Protein AF-0000000083566742 (afdb_homodimer)

Structure (mmCIF, N/CA/C/O backbone):
data_AF-0000000083566742-model_v1
#
loop_
_entity.id
_entity.type
_entity.pdbx_description
1 polymer 'DUF7344 domain-containing protein'
#
loop_
_atom_site.group_PDB
_atom_site.id
_atom_site.type_symbol
_atom_site.label_atom_id
_atom_site.label_alt_id
_atom_site.label_comp_id
_atom_site.label_asym_id
_atom_site.label_entity_id
_atom_site.label_seq_id
_atom_site.pdbx_PDB_ins_code
_atom_site.Cartn_x
_atom_site.Cartn_y
_atom_site.Cartn_z
_atom_site.occupancy
_atom_site.B_iso_or_equiv
_atom_site.auth_seq_id
_atom_site.auth_comp_id
_atom_site.auth_asym_id
_atom_site.auth_atom_id
_atom_site.pdbx_PDB_model_num
ATOM 1 N N . MET A 1 1 ? -51.844 -0.242 5.168 1 30.67 1 MET A N 1
ATOM 2 C CA . MET A 1 1 ? -50.656 -1.038 4.984 1 30.67 1 MET A CA 1
ATOM 3 C C . MET A 1 1 ? -49.406 -0.147 4.945 1 30.67 1 MET A C 1
ATOM 5 O O . MET A 1 1 ? -49.25 0.689 4.051 1 30.67 1 MET A O 1
ATOM 9 N N . LYS A 1 2 ? -48.938 0.302 6.109 1 37.88 2 LYS A N 1
ATOM 10 C CA . LYS A 1 2 ? -47.844 1.273 6.277 1 37.88 2 LYS A CA 1
ATOM 11 C C . LYS A 1 2 ? -46.594 0.828 5.543 1 37.88 2 LYS A C 1
ATOM 13 O O . LYS A 1 2 ? -46.188 -0.328 5.656 1 37.88 2 LYS A O 1
ATOM 18 N N . PRO A 1 3 ? -46.25 1.475 4.406 1 41.16 3 PRO A N 1
ATOM 19 C CA . PRO A 1 3 ? -45.062 1.066 3.678 1 41.16 3 PRO A CA 1
ATOM 20 C C . PRO A 1 3 ? -43.812 1.085 4.551 1 41.16 3 PRO A C 1
ATOM 22 O O . PRO A 1 3 ? -43.562 2.062 5.262 1 41.16 3 PRO A O 1
ATOM 25 N N . HIS A 1 4 ? -43.312 0.009 5.227 1 43.03 4 HIS A N 1
ATOM 26 C CA . HIS A 1 4 ? -42.094 -0.071 5.992 1 43.03 4 HIS A CA 1
ATOM 27 C C . HIS A 1 4 ? -40.875 0.221 5.117 1 43.03 4 HIS A C 1
ATOM 29 O O . HIS A 1 4 ? -40.562 -0.545 4.199 1 43.03 4 HIS A O 1
ATOM 35 N N . THR A 1 5 ? -40.688 1.461 4.684 1 39 5 THR A N 1
ATOM 36 C CA . THR A 1 5 ? -39.5 1.843 3.934 1 39 5 THR A CA 1
ATOM 37 C C . THR A 1 5 ? -38.25 1.37 4.645 1 39 5 THR A C 1
ATOM 39 O O . THR A 1 5 ? -38 1.718 5.805 1 39 5 THR A O 1
ATOM 42 N N . HIS A 1 6 ? -37.75 0.146 4.461 1 39.62 6 HIS A N 1
ATOM 43 C CA . HIS A 1 6 ? -36.469 -0.339 4.957 1 39.62 6 HIS A CA 1
ATOM 44 C C . HIS A 1 6 ? -35.344 0.604 4.566 1 39.62 6 HIS A C 1
ATOM 46 O O . HIS A 1 6 ? -35.094 0.833 3.381 1 39.62 6 HIS A O 1
ATOM 52 N N . VAL A 1 7 ? -35.094 1.694 5.266 1 37.12 7 VAL A N 1
ATOM 53 C CA . VAL A 1 7 ? -33.906 2.537 5.074 1 37.12 7 VAL A CA 1
ATOM 54 C C . VAL A 1 7 ? -32.656 1.669 4.992 1 37.12 7 VAL A C 1
ATOM 56 O O . VAL A 1 7 ? -32.438 0.793 5.836 1 37.12 7 VAL A O 1
ATOM 59 N N . PRO A 1 8 ? -32.219 1.371 3.795 1 36.81 8 PRO A N 1
ATOM 60 C CA . PRO A 1 8 ? -30.953 0.63 3.721 1 36.81 8 PRO A CA 1
ATOM 61 C C . PRO A 1 8 ? -29.922 1.125 4.727 1 36.81 8 PRO A C 1
ATOM 63 O O . PRO A 1 8 ? -29.844 2.326 4.996 1 36.81 8 PRO A O 1
ATOM 66 N N . HIS A 1 9 ? -29.719 0.473 5.855 1 36.56 9 HIS A N 1
ATOM 67 C CA . HIS A 1 9 ? -28.656 0.703 6.824 1 36.56 9 HIS A CA 1
ATOM 68 C C . HIS A 1 9 ? -27.359 1.115 6.133 1 36.56 9 HIS A C 1
ATOM 70 O O . HIS A 1 9 ? -26.781 0.335 5.371 1 36.56 9 HIS A O 1
ATOM 76 N N . ASP A 1 10 ? -27.281 2.322 5.668 1 37.62 10 ASP A N 1
ATOM 77 C CA . ASP A 1 10 ? -25.969 2.902 5.391 1 37.62 10 ASP A CA 1
ATOM 78 C C . ASP A 1 10 ? -24.906 2.312 6.312 1 37.62 10 ASP A C 1
ATOM 80 O O . ASP A 1 10 ? -24.906 2.572 7.52 1 37.62 10 ASP A O 1
ATOM 84 N N . GLU A 1 11 ? -24.641 1.062 6.363 1 37.69 11 GLU A N 1
ATOM 85 C CA . GLU A 1 11 ? -23.547 0.519 7.145 1 37.69 11 GLU A CA 1
ATOM 86 C C . GLU A 1 11 ? -22.359 1.484 7.172 1 37.69 11 GLU A C 1
ATOM 88 O O . GLU A 1 11 ? -21.656 1.65 6.172 1 37.69 11 GLU A O 1
ATOM 93 N N . ALA A 1 12 ? -22.438 2.652 7.633 1 40.69 12 ALA A N 1
ATOM 94 C CA . ALA A 1 12 ? -21.312 3.518 8.016 1 40.69 12 ALA A CA 1
ATOM 95 C C . ALA A 1 12 ? -20.094 2.697 8.422 1 40.69 12 ALA A C 1
ATOM 97 O O . ALA A 1 12 ? -20.172 1.86 9.328 1 40.69 12 ALA A O 1
ATOM 98 N N . ASN A 1 13 ? -19.234 2.25 7.52 1 44.19 13 ASN A N 1
ATOM 99 C CA . ASN A 1 13 ? -17.953 1.618 7.859 1 44.19 13 ASN A CA 1
ATOM 100 C C . ASN A 1 13 ? -17.375 2.191 9.148 1 44.19 13 ASN A C 1
ATOM 102 O O . ASN A 1 13 ? -17.078 3.383 9.219 1 44.19 13 ASN A O 1
ATOM 106 N N . ARG A 1 14 ? -17.609 1.835 10.219 1 47.22 14 ARG A N 1
ATOM 107 C CA . ARG A 1 14 ? -16.969 2.307 11.445 1 47.22 14 ARG A CA 1
ATOM 108 C C . ARG A 1 14 ? -15.492 2.598 11.219 1 47.22 14 ARG A C 1
ATOM 110 O O . ARG A 1 14 ? -14.82 1.887 10.469 1 47.22 14 ARG A O 1
ATOM 117 N N . PRO A 1 15 ? -15.016 3.969 11.406 1 48.12 15 PRO A N 1
ATOM 118 C CA . PRO A 1 15 ? -13.602 4.32 11.242 1 48.12 15 PRO A CA 1
ATOM 119 C C . PRO A 1 15 ? -12.664 3.164 11.57 1 48.12 15 PRO A C 1
ATOM 121 O O . PRO A 1 15 ? -11.578 3.057 10.984 1 48.12 15 PRO A O 1
ATOM 124 N N . SER A 1 16 ? -13.094 2.234 12.539 1 57.34 16 SER A N 1
ATOM 125 C CA . SER A 1 16 ? -12.242 1.133 12.977 1 57.34 16 SER A CA 1
ATOM 126 C C . SER A 1 16 ? -12.203 0.016 11.938 1 57.34 16 SER A C 1
ATOM 128 O O . SER A 1 16 ? -11.375 -0.892 12.023 1 57.34 16 SER A O 1
ATOM 130 N N . ASP A 1 17 ? -12.914 0.281 10.844 1 81.19 17 ASP A N 1
ATOM 131 C CA . ASP A 1 17 ? -12.969 -0.92 10.016 1 81.19 17 ASP A CA 1
ATOM 132 C C . ASP A 1 17 ? -12.43 -0.645 8.617 1 81.19 17 ASP A C 1
ATOM 134 O O . ASP A 1 17 ? -13.07 -1.005 7.621 1 81.19 17 ASP A O 1
ATOM 138 N N . ILE A 1 18 ? -11.297 0.079 8.539 1 95.19 18 ILE A N 1
ATOM 139 C CA . ILE A 1 18 ? -10.711 0.291 7.215 1 95.19 18 ILE A CA 1
ATOM 140 C C . ILE A 1 18 ? -10.055 -0.999 6.727 1 95.19 18 ILE A C 1
ATOM 142 O O . ILE A 1 18 ? -9.281 -1.622 7.457 1 95.19 18 ILE A O 1
ATOM 146 N N . GLN A 1 19 ? -10.445 -1.391 5.48 1 95.88 19 GLN A N 1
ATOM 147 C CA . GLN A 1 19 ? -9.852 -2.586 4.883 1 95.88 19 GLN A CA 1
ATOM 148 C C . GLN A 1 19 ? -8.344 -2.43 4.715 1 95.88 19 GLN A C 1
ATOM 150 O O . GLN A 1 19 ? -7.867 -1.354 4.348 1 95.88 19 GLN A O 1
ATOM 155 N N . PRO A 1 20 ? -7.648 -3.488 4.918 1 96.81 20 PRO A N 1
ATOM 156 C CA . PRO A 1 20 ? -6.195 -3.42 4.734 1 96.81 20 PRO A CA 1
ATOM 157 C C . PRO A 1 20 ? -5.801 -2.877 3.363 1 96.81 20 PRO A C 1
ATOM 159 O O . PRO A 1 20 ? -4.848 -2.102 3.254 1 96.81 20 PRO A O 1
ATOM 162 N N . THR A 1 21 ? -6.539 -3.297 2.359 1 97.19 21 THR A N 1
ATOM 163 C CA . THR A 1 21 ? -6.23 -2.844 1.007 1 97.19 21 THR A CA 1
ATOM 164 C C . THR A 1 21 ? -6.207 -1.319 0.939 1 97.19 21 THR A C 1
ATOM 166 O O . THR A 1 21 ? -5.297 -0.734 0.344 1 97.19 21 THR A O 1
ATOM 169 N N . ARG A 1 22 ? -7.109 -0.678 1.578 1 97.88 22 ARG A N 1
ATOM 170 C CA . ARG A 1 22 ? -7.188 0.779 1.573 1 97.88 22 ARG A CA 1
ATOM 171 C C . ARG A 1 22 ? -6.059 1.392 2.393 1 97.88 22 ARG A C 1
ATOM 173 O O . ARG A 1 22 ? -5.555 2.467 2.061 1 97.88 22 ARG A O 1
ATOM 180 N N . LEU A 1 23 ? -5.711 0.743 3.412 1 98.56 23 LEU A N 1
ATOM 181 C CA . LEU A 1 23 ? -4.574 1.21 4.199 1 98.56 23 LEU A CA 1
ATOM 182 C C . LEU A 1 23 ? -3.277 1.086 3.408 1 98.56 23 LEU A C 1
ATOM 184 O O . LEU A 1 23 ? -2.441 1.991 3.434 1 98.56 23 LEU A O 1
ATOM 188 N N . PHE A 1 24 ? -3.145 0.009 2.682 1 98.75 24 PHE A N 1
ATOM 189 C CA . PHE A 1 24 ? -1.984 -0.117 1.806 1 98.75 24 PHE A CA 1
ATOM 190 C C . PHE A 1 24 ? -1.957 1.007 0.778 1 98.75 24 PHE A C 1
ATOM 192 O O . PHE A 1 24 ? -0.898 1.57 0.495 1 98.75 24 PHE A O 1
ATOM 199 N N . GLU A 1 25 ? -3.061 1.313 0.257 1 98.44 25 GLU A N 1
ATOM 200 C CA . GLU A 1 25 ? -3.166 2.412 -0.697 1 98.44 25 GLU A CA 1
ATOM 201 C C . GLU A 1 25 ? -2.711 3.73 -0.075 1 98.44 25 GLU A C 1
ATOM 203 O O . GLU A 1 25 ? -1.948 4.48 -0.687 1 98.44 25 GLU A O 1
ATOM 208 N N . ALA A 1 26 ? -3.145 3.979 1.077 1 98.69 26 ALA A N 1
ATOM 209 C CA . ALA A 1 26 ? -2.812 5.215 1.776 1 98.69 26 ALA A CA 1
ATOM 210 C C . ALA A 1 26 ? -1.306 5.344 1.979 1 98.69 26 ALA A C 1
ATOM 212 O O . ALA A 1 26 ? -0.753 6.445 1.893 1 98.69 26 ALA A O 1
ATOM 213 N N . PHE A 1 27 ? -0.705 4.223 2.213 1 98.75 27 PHE A N 1
ATOM 214 C CA . PHE A 1 27 ? 0.7 4.246 2.602 1 98.75 27 PHE A CA 1
ATOM 215 C C . PHE A 1 27 ? 1.601 4.062 1.386 1 98.75 27 PHE A C 1
ATOM 217 O O . PHE A 1 27 ? 2.822 3.959 1.521 1 98.75 27 PHE A O 1
ATOM 224 N N . SER A 1 28 ? 1.025 4.031 0.192 1 98.12 28 SER A N 1
ATOM 225 C CA . SER A 1 28 ? 1.839 3.814 -1 1 98.12 28 SER A CA 1
ATOM 226 C C . SER A 1 28 ? 2.434 5.121 -1.51 1 98.12 28 SER A C 1
ATOM 228 O O . SER A 1 28 ? 2.998 5.168 -2.605 1 98.12 28 SER A O 1
ATOM 230 N N . ALA A 1 29 ? 2.346 6.184 -0.774 1 97.94 29 ALA A N 1
ATOM 231 C CA . ALA A 1 29 ? 2.986 7.473 -1.041 1 97.94 29 ALA A CA 1
ATOM 232 C C . ALA A 1 29 ? 3.754 7.965 0.181 1 97.94 29 ALA A C 1
ATOM 234 O O . ALA A 1 29 ? 3.209 8.016 1.286 1 97.94 29 ALA A O 1
ATOM 235 N N . GLU A 1 30 ? 4.961 8.422 -0.086 1 97.38 30 GLU A N 1
ATOM 236 C CA . GLU A 1 30 ? 5.828 8.828 1.018 1 97.38 30 GLU A CA 1
ATOM 237 C C . GLU A 1 30 ? 5.227 9.992 1.794 1 97.38 30 GLU A C 1
ATOM 239 O O . GLU A 1 30 ? 5.215 9.992 3.027 1 97.38 30 GLU A O 1
ATOM 244 N N . ARG A 1 31 ? 4.723 10.906 1.1 1 98.31 31 ARG A N 1
ATOM 245 C CA . ARG A 1 31 ? 4.164 12.094 1.742 1 98.31 31 ARG A CA 1
ATOM 246 C C . ARG A 1 31 ? 2.953 11.727 2.598 1 98.31 31 ARG A C 1
ATOM 248 O O . ARG A 1 31 ? 2.756 12.297 3.676 1 98.31 31 ARG A O 1
ATOM 255 N N . ARG A 1 32 ? 2.209 10.773 2.125 1 98.81 32 ARG A N 1
ATOM 256 C CA . ARG A 1 32 ? 1.096 10.312 2.949 1 98.81 32 ARG A CA 1
ATOM 257 C C . ARG A 1 32 ? 1.598 9.57 4.184 1 98.81 32 ARG A C 1
ATOM 259 O O . ARG A 1 32 ? 0.989 9.656 5.254 1 98.81 32 ARG A O 1
ATOM 266 N N . GLN A 1 33 ? 2.68 8.836 4.043 1 98.75 33 GLN A N 1
ATOM 267 C CA . GLN A 1 33 ? 3.287 8.195 5.203 1 98.75 33 GLN A CA 1
ATOM 268 C C . GLN A 1 33 ? 3.707 9.234 6.242 1 98.75 33 GLN A C 1
ATOM 270 O O . GLN A 1 33 ? 3.406 9.086 7.43 1 98.75 33 GLN A O 1
ATOM 275 N N . TYR A 1 34 ? 4.336 10.266 5.785 1 98.69 34 TYR A N 1
ATOM 276 C CA . TYR A 1 34 ? 4.75 11.336 6.688 1 98.69 34 TYR A CA 1
ATOM 277 C C . TYR A 1 34 ? 3.543 12.008 7.332 1 98.69 34 TYR A C 1
ATOM 279 O O . TYR A 1 34 ? 3.547 12.289 8.531 1 98.69 34 TYR A O 1
ATOM 287 N N . ALA A 1 35 ? 2.57 12.289 6.543 1 98.88 35 ALA A N 1
ATOM 288 C CA . ALA A 1 35 ? 1.371 12.945 7.051 1 98.88 35 ALA A CA 1
ATOM 289 C C . ALA A 1 35 ? 0.732 12.133 8.172 1 98.88 35 ALA A C 1
ATOM 291 O O . ALA A 1 35 ? 0.44 12.664 9.25 1 98.88 35 ALA A O 1
ATOM 292 N N . LEU A 1 36 ? 0.593 10.844 7.906 1 98.81 36 LEU A N 1
ATOM 293 C CA . LEU A 1 36 ? -0.067 9.984 8.883 1 98.81 36 LEU A CA 1
ATOM 294 C C . LEU A 1 36 ? 0.79 9.828 10.133 1 98.81 36 LEU A C 1
ATOM 296 O O . LEU A 1 36 ? 0.264 9.766 11.25 1 98.81 36 LEU A O 1
ATOM 300 N N . ALA A 1 37 ? 2.07 9.758 9.961 1 98.69 37 ALA A N 1
ATOM 301 C CA . ALA A 1 37 ? 2.977 9.695 11.102 1 98.69 37 ALA A CA 1
ATOM 302 C C . ALA A 1 37 ? 2.822 10.922 11.992 1 98.69 37 ALA A C 1
ATOM 304 O O . ALA A 1 37 ? 2.754 10.805 13.219 1 98.69 37 ALA A O 1
ATOM 305 N N . TYR A 1 38 ? 2.75 12.078 11.352 1 98.88 38 TYR A N 1
ATOM 306 C CA . TYR A 1 38 ? 2.615 13.336 12.078 1 98.88 38 TYR A CA 1
ATOM 307 C C . TYR A 1 38 ? 1.257 13.43 12.758 1 98.88 38 TYR A C 1
ATOM 309 O O . TYR A 1 38 ? 1.175 13.742 13.953 1 98.88 38 TYR A O 1
ATOM 317 N N . LEU A 1 39 ? 0.229 13.133 12.047 1 98.75 39 LEU A N 1
ATOM 318 C CA . LEU A 1 39 ? -1.132 13.258 12.562 1 98.75 39 LEU A CA 1
ATOM 319 C C . LEU A 1 39 ? -1.365 12.289 13.719 1 98.75 39 LEU A C 1
ATOM 321 O O . LEU A 1 39 ? -2.098 12.602 14.664 1 98.75 39 LEU A O 1
ATOM 325 N N . ALA A 1 40 ? -0.763 11.133 13.648 1 98.19 40 ALA A N 1
ATOM 326 C CA . ALA A 1 40 ? -0.936 10.125 14.688 1 98.19 40 ALA A CA 1
ATOM 327 C C . ALA A 1 40 ? -0.38 10.602 16.031 1 98.19 40 ALA A C 1
ATOM 329 O O . ALA A 1 40 ? -0.755 10.094 17.078 1 98.19 40 ALA A O 1
ATOM 330 N N . GLN A 1 41 ? 0.458 11.594 16 1 97.5 41 GLN A N 1
ATOM 331 C CA . GLN A 1 41 ? 1.095 12.102 17.219 1 97.5 41 GLN A CA 1
ATOM 332 C C . GLN A 1 41 ? 0.362 13.328 17.75 1 97.5 41 GLN A C 1
ATOM 334 O O . GLN A 1 41 ? 0.691 13.836 18.828 1 97.5 41 GLN A O 1
ATOM 339 N N . LYS A 1 42 ? -0.59 13.82 17.016 1 97.19 42 LYS A N 1
ATOM 340 C CA . LYS A 1 42 ? -1.302 15.039 17.391 1 97.19 42 LYS A CA 1
ATOM 341 C C . LYS A 1 42 ? -2.646 14.711 18.031 1 97.19 42 LYS A C 1
ATOM 343 O O . LYS A 1 42 ? -3.424 13.922 17.5 1 97.19 42 LYS A O 1
ATOM 348 N N . PRO A 1 43 ? -2.973 15.305 19.172 1 93.44 43 PRO A N 1
ATOM 349 C CA . PRO A 1 43 ? -4.227 15.023 19.875 1 93.44 43 PRO A CA 1
ATOM 350 C C . PRO A 1 43 ? -5.422 15.758 19.266 1 93.44 43 PRO A C 1
ATOM 352 O O . PRO A 1 43 ? -6.57 15.422 19.562 1 93.44 43 PRO A O 1
ATOM 355 N N . ALA A 1 44 ? -5.18 16.75 18.516 1 94.81 44 ALA A N 1
ATOM 356 C CA . ALA A 1 44 ? -6.242 17.562 17.938 1 94.81 44 ALA A CA 1
ATOM 357 C C . ALA A 1 44 ? -5.891 18 16.516 1 94.81 44 ALA A C 1
ATOM 359 O O . ALA A 1 44 ? -4.84 17.609 15.984 1 94.81 44 ALA A O 1
ATOM 360 N N . ALA A 1 45 ? -6.863 18.672 15.867 1 97.69 45 ALA A N 1
ATOM 361 C CA . ALA A 1 45 ? -6.672 19.141 14.5 1 97.69 45 ALA A CA 1
ATOM 362 C C . ALA A 1 45 ? -5.465 20.078 14.398 1 97.69 45 ALA A C 1
ATOM 364 O O . ALA A 1 45 ? -5.184 20.844 15.328 1 97.69 45 ALA A O 1
ATOM 365 N N . ILE A 1 46 ? -4.793 19.953 13.266 1 98.38 46 ILE A N 1
ATOM 366 C CA . ILE A 1 46 ? -3.686 20.859 12.984 1 98.38 46 ILE A CA 1
ATOM 367 C C . ILE A 1 46 ? -3.902 21.547 11.633 1 98.38 46 ILE A C 1
ATOM 369 O O . ILE A 1 46 ? -4.707 21.078 10.82 1 98.38 46 ILE A O 1
ATOM 373 N N . HIS A 1 47 ? -3.236 22.672 11.523 1 98.44 47 HIS A N 1
ATOM 374 C CA . HIS A 1 47 ? -3.268 23.344 10.227 1 98.44 47 HIS A CA 1
ATOM 375 C C . HIS A 1 47 ? -2.357 22.641 9.227 1 98.44 47 HIS A C 1
ATOM 377 O O . HIS A 1 47 ? -1.254 22.219 9.57 1 98.44 47 HIS A O 1
ATOM 383 N N . ILE A 1 48 ? -2.77 22.516 7.977 1 98.56 48 ILE A N 1
ATOM 384 C CA . ILE A 1 48 ? -2.006 21.812 6.957 1 98.56 48 ILE A CA 1
ATOM 385 C C . ILE A 1 48 ? -0.643 22.469 6.777 1 98.56 48 ILE A C 1
ATOM 387 O O . ILE A 1 48 ? 0.32 21.828 6.359 1 98.56 48 ILE A O 1
ATOM 391 N N . ASN A 1 49 ? -0.513 23.766 7.145 1 98.38 49 ASN A N 1
ATOM 392 C CA . ASN A 1 49 ? 0.78 24.438 7.086 1 98.38 49 ASN A CA 1
ATOM 393 C C . ASN A 1 49 ? 1.813 23.75 7.969 1 98.38 49 ASN A C 1
ATOM 395 O O . ASN A 1 49 ? 2.969 23.594 7.574 1 98.38 49 ASN A O 1
ATOM 399 N N . ASP A 1 50 ? 1.393 23.422 9.148 1 98.12 50 ASP A N 1
ATOM 400 C CA . ASP A 1 50 ? 2.277 22.703 10.055 1 98.12 50 ASP A CA 1
ATOM 401 C C . ASP A 1 50 ? 2.691 21.359 9.469 1 98.12 50 ASP A C 1
ATOM 403 O O . ASP A 1 50 ? 3.84 20.938 9.617 1 98.12 50 ASP A O 1
ATOM 407 N N . LEU A 1 51 ? 1.773 20.719 8.883 1 98.75 51 LEU A N 1
ATOM 408 C CA . LEU A 1 51 ? 2.02 19.422 8.266 1 98.75 51 LEU A CA 1
ATOM 409 C C . LEU A 1 51 ? 2.99 19.547 7.094 1 98.75 51 LEU A C 1
ATOM 411 O O . LEU A 1 51 ? 3.916 18.75 6.961 1 98.75 51 LEU A O 1
ATOM 415 N N . ALA A 1 52 ? 2.807 20.594 6.297 1 98.81 52 ALA A N 1
ATOM 416 C CA . ALA A 1 52 ? 3.691 20.828 5.16 1 98.81 52 ALA A CA 1
ATOM 417 C C . ALA A 1 52 ? 5.121 21.094 5.621 1 98.81 52 ALA A C 1
ATOM 419 O O . ALA A 1 52 ? 6.074 20.594 5.016 1 98.81 52 ALA A O 1
ATOM 420 N N . GLU A 1 53 ? 5.238 21.828 6.652 1 98.62 53 GLU A N 1
ATOM 421 C CA . GLU A 1 53 ? 6.559 22.109 7.207 1 98.62 53 GLU A CA 1
ATOM 422 C C . GLU A 1 53 ? 7.242 20.828 7.676 1 98.62 53 GLU A C 1
ATOM 424 O O . GLU A 1 53 ? 8.422 20.609 7.395 1 98.62 53 GLU A O 1
ATOM 429 N N . TYR A 1 54 ? 6.5 20.047 8.383 1 98.56 54 TYR A N 1
ATOM 430 C CA . TYR A 1 54 ? 7.023 18.781 8.875 1 98.56 54 TYR A CA 1
ATOM 431 C C . TYR A 1 54 ? 7.504 17.906 7.723 1 98.56 54 TYR A C 1
ATOM 433 O O . TYR A 1 54 ? 8.602 17.344 7.781 1 98.56 54 TYR A O 1
ATOM 441 N N . ILE A 1 55 ? 6.711 17.797 6.648 1 98.81 55 ILE A N 1
ATOM 442 C CA . ILE A 1 55 ? 7.027 16.953 5.512 1 98.81 55 ILE A CA 1
ATOM 443 C C . ILE A 1 55 ? 8.25 17.5 4.777 1 98.81 55 ILE A C 1
ATOM 445 O O . ILE A 1 55 ? 9.102 16.734 4.316 1 98.81 55 ILE A O 1
ATOM 449 N N . ALA A 1 56 ? 8.414 18.812 4.711 1 98.81 56 ALA A N 1
ATOM 450 C CA . ALA A 1 56 ? 9.586 19.422 4.07 1 98.81 56 ALA A CA 1
ATOM 451 C C . ALA A 1 56 ? 10.867 19.016 4.789 1 98.81 56 ALA A C 1
ATOM 453 O O . ALA A 1 56 ? 11.883 18.719 4.148 1 98.81 56 ALA A O 1
ATOM 454 N N . ILE A 1 57 ? 10.836 19 6.109 1 98.31 57 ILE A N 1
ATOM 455 C CA . ILE A 1 57 ? 11.977 18.594 6.918 1 98.31 57 ILE A CA 1
ATOM 456 C C . ILE A 1 57 ? 12.289 17.125 6.668 1 98.31 57 ILE A C 1
ATOM 458 O O . ILE A 1 57 ? 13.445 16.75 6.457 1 98.31 57 ILE A O 1
ATOM 462 N N . LYS A 1 58 ? 11.258 16.234 6.59 1 98.06 58 LYS A N 1
ATOM 463 C CA . LYS A 1 58 ? 11.422 14.805 6.371 1 98.06 58 LYS A CA 1
ATOM 464 C C . LYS A 1 58 ? 11.984 14.523 4.98 1 98.06 58 LYS A C 1
ATOM 466 O O . LYS A 1 58 ? 12.742 13.57 4.797 1 98.06 58 LYS A O 1
ATOM 471 N N . GLU A 1 59 ? 11.648 15.391 4.02 1 97.81 59 GLU A N 1
ATOM 472 C CA . GLU A 1 59 ? 12.141 15.234 2.652 1 97.81 59 GLU A CA 1
ATOM 473 C C . GLU A 1 59 ? 13.516 15.867 2.484 1 97.81 59 GLU A C 1
ATOM 475 O O . GLU A 1 59 ? 14.055 15.914 1.375 1 97.81 59 GLU A O 1
ATOM 480 N N . ASP A 1 60 ? 14.039 16.422 3.574 1 97.06 60 ASP A N 1
ATOM 481 C CA . ASP A 1 60 ? 15.359 17.031 3.625 1 97.06 60 ASP A CA 1
ATOM 482 C C . ASP A 1 60 ? 15.445 18.234 2.682 1 97.06 60 ASP A C 1
ATOM 484 O O . ASP A 1 60 ? 16.469 18.438 2.027 1 97.06 60 ASP A O 1
ATOM 488 N N . GLN A 1 61 ? 14.367 18.875 2.486 1 96.75 61 GLN A N 1
ATOM 489 C CA . GLN A 1 61 ? 14.258 20.078 1.667 1 96.75 61 GLN A CA 1
ATOM 490 C C . GLN A 1 61 ? 13.375 21.125 2.34 1 96.75 61 GLN A C 1
ATOM 492 O O . GLN A 1 61 ? 12.266 21.391 1.877 1 96.75 61 GLN A O 1
ATOM 497 N N . PRO A 1 62 ? 13.977 21.766 3.33 1 95.62 62 PRO A N 1
ATOM 498 C CA . PRO A 1 62 ? 13.148 22.688 4.113 1 95.62 62 PRO A CA 1
ATOM 499 C C . PRO A 1 62 ? 13.07 24.078 3.504 1 95.62 62 PRO A C 1
ATOM 501 O O . PRO A 1 62 ? 12.727 25.047 4.195 1 95.62 62 PRO A O 1
ATOM 504 N N . SER A 1 63 ? 13.266 24.219 2.195 1 97.31 63 SER A N 1
ATOM 505 C CA . SER A 1 63 ? 13.133 25.516 1.544 1 97.31 63 SER A CA 1
ATOM 506 C C . SER A 1 63 ? 11.664 25.938 1.436 1 97.31 63 SER A C 1
ATOM 508 O O . SER A 1 63 ? 10.773 25.078 1.436 1 97.31 63 SER A O 1
ATOM 510 N N . TYR A 1 64 ? 11.484 27.203 1.264 1 97.5 64 TYR A N 1
ATOM 511 C CA . TYR A 1 64 ? 10.133 27.734 1.136 1 97.5 64 TYR A CA 1
ATOM 512 C C . TYR A 1 64 ? 9.469 27.234 -0.143 1 97.5 64 TYR A C 1
ATOM 514 O O . TYR A 1 64 ? 8.281 26.922 -0.148 1 97.5 64 TYR A O 1
ATOM 522 N N . ASP A 1 65 ? 10.242 27.234 -1.19 1 98.19 65 ASP A N 1
ATOM 523 C CA . ASP A 1 65 ? 9.711 26.766 -2.465 1 98.19 65 ASP A CA 1
ATOM 524 C C . ASP A 1 65 ? 9.195 25.328 -2.344 1 98.19 65 ASP A C 1
ATOM 526 O O . ASP A 1 65 ? 8.117 25.016 -2.852 1 98.19 65 ASP A O 1
ATOM 530 N N . TRP A 1 66 ? 10.008 24.516 -1.697 1 98.19 66 TRP A N 1
ATOM 531 C CA . TRP A 1 66 ? 9.602 23.125 -1.536 1 98.19 66 TRP A CA 1
ATOM 532 C C . TRP A 1 66 ? 8.391 23.016 -0.618 1 98.19 66 TRP A C 1
ATOM 534 O O . TRP A 1 66 ? 7.461 22.25 -0.896 1 98.19 66 TRP A O 1
ATOM 544 N N . TYR A 1 67 ? 8.375 23.797 0.397 1 98.19 67 TYR A N 1
ATOM 545 C CA . TYR A 1 67 ? 7.242 23.891 1.31 1 98.19 67 TYR A CA 1
ATOM 546 C C . TYR A 1 67 ? 5.957 24.203 0.551 1 98.19 67 TYR A C 1
ATOM 548 O O . TYR A 1 67 ? 4.93 23.562 0.767 1 98.19 67 TYR A O 1
ATOM 556 N N . GLU A 1 68 ? 5.973 25.094 -0.293 1 98.44 68 GLU A N 1
ATOM 557 C CA . GLU A 1 68 ? 4.789 25.516 -1.037 1 98.44 68 GLU A CA 1
ATOM 558 C C . GLU A 1 68 ? 4.309 24.406 -1.975 1 98.44 68 GLU A C 1
ATOM 560 O O . GLU A 1 68 ? 3.104 24.188 -2.111 1 98.44 68 GLU A O 1
ATOM 565 N N . ARG A 1 69 ? 5.211 23.781 -2.627 1 98.56 69 ARG A N 1
ATOM 566 C CA . ARG A 1 69 ? 4.852 22.656 -3.494 1 98.56 69 ARG A CA 1
ATOM 567 C C . ARG A 1 69 ? 4.164 21.547 -2.703 1 98.56 69 ARG A C 1
ATOM 569 O O . ARG A 1 69 ? 3.172 20.984 -3.158 1 98.56 69 ARG A O 1
ATOM 576 N N . ILE A 1 70 ? 4.715 21.297 -1.521 1 98.81 70 ILE A N 1
ATOM 577 C CA . ILE A 1 70 ? 4.133 20.281 -0.654 1 98.81 70 ILE A CA 1
ATOM 578 C C . ILE A 1 70 ? 2.717 20.688 -0.251 1 98.81 70 ILE A C 1
ATOM 580 O O . ILE A 1 70 ? 1.797 19.875 -0.272 1 98.81 70 ILE A O 1
ATOM 584 N N . LEU A 1 71 ? 2.617 21.953 0.168 1 98.62 71 LEU A N 1
ATOM 585 C CA . LEU A 1 71 ? 1.323 22.469 0.593 1 98.62 71 LEU A CA 1
ATOM 586 C C . LEU A 1 71 ? 0.273 22.266 -0.495 1 98.62 71 LEU A C 1
ATOM 588 O O . LEU A 1 71 ? -0.843 21.828 -0.212 1 98.62 71 LEU A O 1
ATOM 592 N N . VAL A 1 72 ? 0.566 22.5 -1.716 1 98.44 72 VAL A N 1
ATOM 593 C CA . VAL A 1 72 ? -0.332 22.359 -2.857 1 98.44 72 VAL A CA 1
ATOM 594 C C . VAL A 1 72 ? -0.668 20.891 -3.074 1 98.44 72 VAL A C 1
ATOM 596 O O . VAL A 1 72 ? -1.838 20.516 -3.225 1 98.44 72 VAL A O 1
ATOM 599 N N . ASP A 1 73 ? 0.354 20.047 -3.076 1 98.44 73 ASP A N 1
ATOM 600 C CA . ASP A 1 73 ? 0.147 18.625 -3.281 1 98.44 73 ASP A CA 1
ATOM 601 C C . ASP A 1 73 ? -0.727 18.031 -2.18 1 98.44 73 ASP A C 1
ATOM 603 O O . ASP A 1 73 ? -1.594 17.188 -2.449 1 98.44 73 ASP A O 1
ATOM 607 N N . LEU A 1 74 ? -0.404 18.453 -0.943 1 98.69 74 LEU A N 1
ATOM 608 C CA . LEU A 1 74 ? -1.201 17.984 0.188 1 98.69 74 LEU A CA 1
ATOM 609 C C . LEU A 1 74 ? -2.678 18.297 -0.021 1 98.69 74 LEU A C 1
ATOM 611 O O . LEU A 1 74 ? -3.531 17.422 0.113 1 98.69 74 LEU A O 1
ATOM 615 N N . ASN A 1 75 ? -2.939 19.531 -0.376 1 98.12 75 ASN A N 1
ATOM 616 C CA . ASN A 1 75 ? -4.309 20.016 -0.51 1 98.12 75 ASN A CA 1
ATOM 617 C C . ASN A 1 75 ? -5.02 19.375 -1.697 1 98.12 75 ASN A C 1
ATOM 619 O O . ASN A 1 75 ? -6.195 19.016 -1.605 1 98.12 75 ASN A O 1
ATOM 623 N N . HIS A 1 76 ? -4.379 19.141 -2.746 1 97.31 76 HIS A N 1
ATOM 624 C CA . HIS A 1 76 ? -5.035 18.766 -3.99 1 97.31 76 HIS A CA 1
ATOM 625 C C . HIS A 1 76 ? -5.039 17.25 -4.16 1 97.31 76 HIS A C 1
ATOM 627 O O . HIS A 1 76 ? -5.926 16.688 -4.816 1 97.31 76 HIS A O 1
ATOM 633 N N . ARG A 1 77 ? -4.109 16.594 -3.512 1 98.25 77 ARG A N 1
ATOM 634 C CA . ARG A 1 77 ? -3.965 15.164 -3.811 1 98.25 77 ARG A CA 1
ATOM 635 C C . ARG A 1 77 ? -3.979 14.336 -2.533 1 98.25 77 ARG A C 1
ATOM 637 O O . ARG A 1 77 ? -4.832 13.461 -2.365 1 98.25 77 ARG A O 1
ATOM 644 N N . HIS A 1 78 ? -3.031 14.523 -1.653 1 98.69 78 HIS A N 1
ATOM 645 C CA . HIS A 1 78 ? -2.771 13.586 -0.562 1 98.69 78 HIS A CA 1
ATOM 646 C C . HIS A 1 78 ? -3.889 13.625 0.473 1 98.69 78 HIS A C 1
ATOM 648 O O . HIS A 1 78 ? -4.398 12.578 0.88 1 98.69 78 HIS A O 1
ATOM 654 N N . LEU A 1 79 ? -4.258 14.82 0.878 1 98.81 79 LEU A N 1
ATOM 655 C CA . LEU A 1 79 ? -5.211 14.891 1.979 1 98.81 79 LEU A CA 1
ATOM 656 C C . LEU A 1 79 ? -6.602 14.469 1.523 1 98.81 79 LEU A C 1
ATOM 658 O O . LEU A 1 79 ? -7.297 13.742 2.234 1 98.81 79 LEU A O 1
ATOM 662 N N . PRO A 1 80 ? -7.078 14.867 0.296 1 98.25 80 PRO A N 1
ATOM 663 C CA . PRO A 1 80 ? -8.359 14.344 -0.181 1 98.25 80 PRO A CA 1
ATOM 664 C C . PRO A 1 80 ? -8.383 12.82 -0.272 1 98.25 80 PRO A C 1
ATOM 666 O O . PRO A 1 80 ? -9.391 12.195 0.07 1 98.25 80 PRO A O 1
ATOM 669 N N . GLN A 1 81 ? -7.309 12.211 -0.685 1 98.31 81 GLN A N 1
ATOM 670 C CA . GLN A 1 81 ? -7.242 10.758 -0.782 1 98.31 81 GLN A CA 1
ATOM 671 C C . GLN A 1 81 ? -7.344 10.109 0.596 1 98.31 81 GLN A C 1
ATOM 673 O O . GLN A 1 81 ? -8.055 9.117 0.771 1 98.31 81 GLN A O 1
ATOM 678 N N . LEU A 1 82 ? -6.633 10.648 1.564 1 98.69 82 LEU A N 1
ATOM 679 C CA . LEU A 1 82 ? -6.676 10.125 2.926 1 98.69 82 LEU A CA 1
ATOM 680 C C . LEU A 1 82 ? -8.062 10.297 3.531 1 98.69 82 LEU A C 1
ATOM 682 O O . LEU A 1 82 ? -8.531 9.438 4.281 1 98.69 82 LEU A O 1
ATOM 686 N N . ALA A 1 83 ? -8.727 11.383 3.195 1 98.19 83 ALA A N 1
ATOM 687 C CA . ALA A 1 83 ? -10.094 11.625 3.652 1 98.19 83 ALA A CA 1
ATOM 688 C C . ALA A 1 83 ? -11.07 10.641 3.01 1 98.19 83 ALA A C 1
ATOM 690 O O . ALA A 1 83 ? -11.961 10.117 3.68 1 98.19 83 ALA A O 1
ATOM 691 N N . ASP A 1 84 ? -10.883 10.383 1.741 1 97.69 84 ASP A N 1
ATOM 692 C CA . ASP A 1 84 ? -11.734 9.453 1.015 1 97.69 84 ASP A CA 1
ATOM 693 C C . ASP A 1 84 ? -11.656 8.055 1.619 1 97.69 84 ASP A C 1
ATOM 695 O O . ASP A 1 84 ? -12.656 7.332 1.666 1 97.69 84 ASP A O 1
ATOM 699 N N . ILE A 1 85 ? -10.484 7.73 1.996 1 97.69 85 ILE A N 1
ATOM 700 C CA . ILE A 1 85 ? -10.258 6.426 2.609 1 97.69 85 ILE A CA 1
ATOM 701 C C . ILE A 1 85 ? -10.914 6.379 3.986 1 97.69 85 ILE A C 1
ATOM 703 O O . ILE A 1 85 ? -11.258 5.301 4.48 1 97.69 85 ILE A O 1
ATOM 707 N N . GLY A 1 86 ? -11.031 7.516 4.582 1 97.56 86 GLY A N 1
ATOM 708 C CA . GLY A 1 86 ? -11.688 7.59 5.875 1 97.56 86 GLY A CA 1
ATOM 709 C C . GLY A 1 86 ? -10.711 7.703 7.035 1 97.56 86 GLY A C 1
ATOM 710 O O . GLY A 1 86 ? -11.094 7.512 8.195 1 97.56 86 GLY A O 1
ATOM 711 N N . LEU A 1 87 ? -9.469 8.055 6.723 1 98.5 87 LEU A N 1
ATOM 712 C CA . LEU A 1 87 ? -8.438 8.102 7.754 1 98.5 87 LEU A CA 1
ATOM 713 C C . LEU A 1 87 ? -8.414 9.461 8.445 1 98.5 87 LEU A C 1
ATOM 715 O O . LEU A 1 87 ? -8.062 9.555 9.625 1 98.5 87 LEU A O 1
ATOM 719 N N . ILE A 1 88 ? -8.781 10.492 7.691 1 98.62 88 ILE A N 1
ATOM 720 C CA . ILE A 1 88 ? -8.68 11.844 8.227 1 98.62 88 ILE A CA 1
ATOM 721 C C . ILE A 1 88 ? -9.93 12.641 7.875 1 98.62 88 ILE A C 1
ATOM 723 O O . ILE A 1 88 ? -10.711 12.227 7.012 1 98.62 88 ILE A O 1
ATOM 727 N N . GLN A 1 89 ? -10.133 13.656 8.609 1 98.38 89 GLN A N 1
ATOM 728 C CA . GLN A 1 89 ? -10.992 14.758 8.195 1 98.38 89 GLN A CA 1
ATOM 729 C C . GLN A 1 89 ? -10.164 15.977 7.785 1 98.38 89 GLN A C 1
ATOM 731 O O . GLN A 1 89 ? -9.211 16.344 8.477 1 98.38 89 GLN A O 1
ATOM 736 N N . TYR A 1 90 ? -10.422 16.438 6.656 1 98.25 90 TYR A N 1
ATOM 737 C CA . TYR A 1 90 ? -9.734 17.609 6.129 1 98.25 90 TYR A CA 1
ATOM 738 C C . TYR A 1 90 ? -10.727 18.625 5.574 1 98.25 90 TYR A C 1
ATOM 740 O O . TYR A 1 90 ? -11.555 18.281 4.73 1 98.25 90 TYR A O 1
ATOM 748 N N . ASP A 1 91 ? -10.688 19.781 6.082 1 95.69 91 ASP A N 1
ATOM 749 C CA . ASP A 1 91 ? -11.477 20.906 5.605 1 95.69 91 ASP A CA 1
ATOM 750 C C . ASP A 1 91 ? -10.609 21.891 4.82 1 95.69 91 ASP A C 1
ATOM 752 O O . ASP A 1 91 ? -9.812 22.625 5.402 1 95.69 91 ASP A O 1
ATOM 756 N N . SER A 1 92 ? -10.883 21.953 3.584 1 93.38 92 SER A N 1
ATOM 757 C CA . SER A 1 92 ? -10.039 22.766 2.719 1 93.38 92 SER A CA 1
ATOM 758 C C . SER A 1 92 ? -10.273 24.25 2.969 1 93.38 92 SER A C 1
ATOM 760 O O . SER A 1 92 ? -9.438 25.094 2.615 1 93.38 92 SER A O 1
ATOM 762 N N . ASN A 1 93 ? -11.445 24.578 3.486 1 95.5 93 ASN A N 1
ATOM 763 C CA . ASN A 1 93 ? -11.719 25.984 3.803 1 95.5 93 ASN A CA 1
ATOM 764 C C . ASN A 1 93 ? -10.93 26.438 5.023 1 95.5 93 ASN A C 1
ATOM 766 O O . ASN A 1 93 ? -10.273 27.484 4.988 1 95.5 93 ASN A O 1
ATOM 770 N N . SER A 1 94 ? -11.039 25.656 6.039 1 95.62 94 SER A N 1
ATOM 771 C CA . SER A 1 94 ? -10.344 26.016 7.266 1 95.62 94 SER A CA 1
ATOM 772 C C . SER A 1 94 ? -8.898 25.547 7.254 1 95.62 94 SER A C 1
ATOM 774 O O . SER A 1 94 ? -8.086 25.969 8.078 1 95.62 94 SER A O 1
ATOM 776 N N . GLU A 1 95 ? -8.562 24.609 6.348 1 96.88 95 GLU A N 1
ATOM 777 C CA . GLU A 1 95 ? -7.23 24.031 6.191 1 96.88 95 GLU A CA 1
ATOM 778 C C . GLU A 1 95 ? -6.812 23.25 7.441 1 96.88 95 GLU A C 1
ATOM 780 O O . GLU A 1 95 ? -5.641 23.266 7.82 1 96.88 95 GLU A O 1
ATOM 785 N N . LEU A 1 96 ? -7.797 22.781 8.109 1 98.25 96 LEU A N 1
ATOM 786 C CA . LEU A 1 96 ? -7.551 21.953 9.281 1 98.25 96 LEU A CA 1
ATOM 787 C C . LEU A 1 96 ? -7.668 20.469 8.93 1 98.25 96 LEU A C 1
ATOM 789 O O . LEU A 1 96 ? -8.539 20.078 8.148 1 98.25 96 LEU A O 1
ATOM 793 N N . VAL A 1 97 ? -6.727 19.672 9.523 1 98.75 97 VAL A N 1
ATOM 794 C CA . VAL A 1 97 ? -6.695 18.234 9.258 1 98.75 97 VAL A CA 1
ATOM 795 C C . VAL A 1 97 ? -6.488 17.484 10.562 1 98.75 97 VAL A C 1
ATOM 797 O O . VAL A 1 97 ? -5.766 17.938 11.453 1 98.75 97 VAL A O 1
ATOM 800 N N . GLU A 1 98 ? -7.191 16.391 10.68 1 98.5 98 GLU A N 1
ATOM 801 C CA . GLU A 1 98 ? -7.109 15.57 11.883 1 98.5 98 GLU A CA 1
ATOM 802 C C . GLU A 1 98 ? -7.285 14.094 11.57 1 98.5 98 GLU A C 1
ATOM 804 O O . GLU A 1 98 ? -8.102 13.727 10.719 1 98.5 98 GLU A O 1
ATOM 809 N N . LEU A 1 99 ? -6.469 13.258 12.242 1 98.19 99 LEU A N 1
ATOM 810 C CA . LEU A 1 99 ? -6.707 11.82 12.172 1 98.19 99 LEU A CA 1
ATOM 811 C C . LEU A 1 99 ? -8.031 11.461 12.836 1 98.19 99 LEU A C 1
ATOM 813 O O . LEU A 1 99 ? -8.305 11.883 13.961 1 98.19 99 LEU A O 1
ATOM 817 N N . ILE A 1 100 ? -8.906 10.688 12.172 1 97.38 100 ILE A N 1
ATOM 818 C CA . ILE A 1 100 ? -10.234 10.461 12.727 1 97.38 100 ILE A CA 1
ATOM 819 C C . ILE A 1 100 ? -10.422 8.984 13.039 1 97.38 100 ILE A C 1
ATOM 821 O O . ILE A 1 100 ? -11.523 8.547 13.383 1 97.38 100 ILE A O 1
ATOM 825 N N . VAL A 1 101 ? -9.461 8.195 12.867 1 96.69 101 VAL A N 1
ATOM 826 C CA . VAL A 1 101 ? -9.461 6.789 13.273 1 96.69 101 VAL A CA 1
ATOM 827 C C . VAL A 1 101 ? -8.57 6.609 14.5 1 96.69 101 VAL A C 1
ATOM 829 O O . VAL A 1 101 ? -7.77 7.488 14.828 1 96.69 101 VAL A O 1
ATOM 832 N N . ASP A 1 102 ? -8.82 5.512 15.148 1 95.81 102 ASP A N 1
ATOM 833 C CA . ASP A 1 102 ? -7.914 5.164 16.234 1 95.81 102 ASP A CA 1
ATOM 834 C C . ASP A 1 102 ? -6.48 5.02 15.734 1 95.81 102 ASP A C 1
ATOM 836 O O . ASP A 1 102 ? -6.25 4.477 14.656 1 95.81 102 ASP A O 1
ATOM 840 N N . ARG A 1 103 ? -5.492 5.527 16.531 1 96.5 103 ARG A N 1
ATOM 841 C CA . ARG A 1 103 ? -4.078 5.453 16.172 1 96.5 103 ARG A CA 1
ATOM 842 C C . ARG A 1 103 ? -3.664 4.016 15.875 1 96.5 103 ARG A C 1
ATOM 844 O O . ARG A 1 103 ? -2.781 3.773 15.047 1 96.5 103 ARG A O 1
ATOM 851 N N . LYS A 1 104 ? -4.293 3.072 16.547 1 96.19 104 LYS A N 1
ATOM 852 C CA . LYS A 1 104 ? -3.941 1.662 16.391 1 96.19 104 LYS A CA 1
ATOM 853 C C . LYS A 1 104 ? -4.203 1.174 14.977 1 96.19 104 LYS A C 1
ATOM 855 O O . LYS A 1 104 ? -3.654 0.152 14.555 1 96.19 104 LYS A O 1
ATOM 860 N N . VAL A 1 105 ? -5.035 1.856 14.305 1 96.75 105 VAL A N 1
ATOM 861 C CA . VAL A 1 105 ? -5.379 1.477 12.938 1 96.75 105 VAL A CA 1
ATOM 862 C C . VAL A 1 105 ? -4.191 1.729 12.016 1 96.75 105 VAL A C 1
ATOM 864 O O . VAL A 1 105 ? -3.9 0.92 11.133 1 96.75 105 VAL A O 1
ATOM 867 N N . VAL A 1 106 ? -3.447 2.836 12.25 1 98.12 106 VAL A N 1
ATOM 868 C CA . VAL A 1 106 ? -2.385 3.191 11.312 1 98.12 106 VAL A CA 1
ATOM 869 C C . VAL A 1 106 ? -1.034 2.75 11.875 1 98.12 106 VAL A C 1
ATOM 871 O O . VAL A 1 106 ? -0.056 2.631 11.133 1 98.12 106 VAL A O 1
ATOM 874 N N . ALA A 1 107 ? -0.966 2.43 13.117 1 97.94 107 ALA A N 1
ATOM 875 C CA . ALA A 1 107 ? 0.287 2.176 13.828 1 97.94 107 ALA A CA 1
ATOM 876 C C . ALA A 1 107 ? 1.038 1.001 13.211 1 97.94 107 ALA A C 1
ATOM 878 O O . ALA A 1 107 ? 2.25 1.074 12.992 1 97.94 107 ALA A O 1
ATOM 879 N N . PRO A 1 108 ? 0.319 -0.106 12.875 1 98.12 108 PRO A N 1
ATOM 880 C CA . PRO A 1 108 ? 1.072 -1.227 12.305 1 98.12 108 PRO A CA 1
ATOM 881 C C . PRO A 1 108 ? 1.713 -0.885 10.961 1 98.12 108 PRO A C 1
ATOM 883 O O . PRO A 1 108 ? 2.789 -1.395 10.641 1 98.12 108 PRO A O 1
ATOM 886 N N . TYR A 1 109 ? 1.145 -0.094 10.188 1 98.56 109 TYR A N 1
ATOM 887 C CA . TYR A 1 109 ? 1.671 0.313 8.891 1 98.56 109 TYR A CA 1
ATOM 888 C C . TYR A 1 109 ? 2.83 1.287 9.055 1 98.56 109 TYR A C 1
ATOM 890 O O . TYR A 1 109 ? 3.826 1.203 8.328 1 98.56 109 TYR A O 1
ATOM 898 N N . LEU A 1 110 ? 2.68 2.178 10.016 1 98.56 110 LEU A N 1
ATOM 899 C CA . LEU A 1 110 ? 3.775 3.09 10.328 1 98.56 110 LEU A CA 1
ATOM 900 C C . LEU A 1 110 ? 5 2.32 10.812 1 98.56 110 LEU A C 1
ATOM 902 O O . LEU A 1 110 ? 6.133 2.697 10.508 1 98.56 110 LEU A O 1
ATOM 906 N N . GLN A 1 111 ? 4.715 1.275 11.492 1 98.19 111 GLN A N 1
ATOM 907 C CA . GLN A 1 111 ? 5.812 0.448 11.984 1 98.19 111 GLN A CA 1
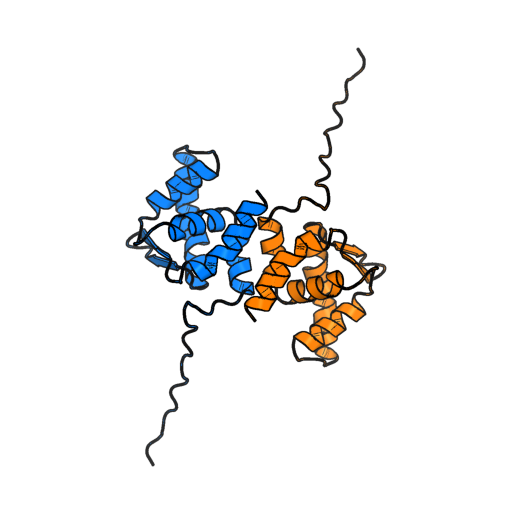ATOM 908 C C . GLN A 1 111 ? 6.582 -0.186 10.828 1 98.19 111 GLN A C 1
ATOM 910 O O . GLN A 1 111 ? 7.812 -0.251 10.852 1 98.19 111 GLN A O 1
ATOM 915 N N . LEU A 1 112 ? 5.883 -0.664 9.844 1 97.88 112 LEU A N 1
ATOM 916 C CA . LEU A 1 112 ? 6.535 -1.248 8.68 1 97.88 112 LEU A CA 1
ATOM 917 C C . LEU A 1 112 ? 7.406 -0.216 7.969 1 97.88 112 LEU A C 1
ATOM 919 O O . LEU A 1 112 ? 8.5 -0.536 7.508 1 97.88 112 LEU A O 1
ATOM 923 N N . VAL A 1 113 ? 6.91 0.979 7.887 1 97.75 113 VAL A N 1
ATOM 924 C CA . VAL A 1 113 ? 7.68 2.055 7.27 1 97.75 113 VAL A CA 1
ATOM 925 C C . VAL A 1 113 ? 8.961 2.293 8.055 1 97.75 113 VAL A C 1
ATOM 927 O O . VAL A 1 113 ? 10.047 2.375 7.477 1 97.75 113 VAL A O 1
ATOM 930 N N . ASP A 1 114 ? 8.836 2.35 9.336 1 96.56 114 ASP A N 1
ATOM 931 C CA . ASP A 1 114 ? 9.969 2.645 10.203 1 96.56 114 ASP A CA 1
ATOM 932 C C . ASP A 1 114 ? 11.016 1.532 10.133 1 96.56 114 ASP A C 1
ATOM 934 O O . ASP A 1 114 ? 12.219 1.803 10.125 1 96.56 114 ASP A O 1
ATOM 938 N N . GLU A 1 115 ? 10.531 0.31 10.102 1 94.19 115 GLU A N 1
ATOM 939 C CA . GLU A 1 115 ? 11.43 -0.84 10.094 1 94.19 115 GLU A CA 1
ATOM 940 C C . GLU A 1 115 ? 12.164 -0.959 8.766 1 94.19 115 GLU A C 1
ATOM 942 O O . GLU A 1 115 ? 13.281 -1.482 8.711 1 94.19 115 GLU A O 1
ATOM 947 N N . GLY A 1 116 ? 11.57 -0.516 7.773 1 90.88 116 GLY A N 1
ATOM 948 C CA . GLY A 1 116 ? 12.148 -0.643 6.445 1 90.88 116 GLY A CA 1
ATOM 949 C C . GLY A 1 116 ? 13.039 0.526 6.07 1 90.88 116 GLY A C 1
ATOM 950 O O . GLY A 1 116 ? 13.719 0.494 5.039 1 90.88 116 GLY A O 1
ATOM 951 N N . ASN A 1 117 ? 12.992 1.585 6.797 1 82 117 ASN A N 1
ATOM 952 C CA . ASN A 1 117 ? 13.836 2.744 6.547 1 82 117 ASN A CA 1
ATOM 953 C C . ASN A 1 117 ? 15.102 2.715 7.406 1 82 117 ASN A C 1
ATOM 955 O O . ASN A 1 117 ? 16.172 3.121 6.957 1 82 117 ASN A O 1
ATOM 959 N N . MET B 1 1 ? 47.438 7.5 -19.594 1 27.22 1 MET B N 1
ATOM 960 C CA . MET B 1 1 ? 46.375 7.918 -18.688 1 27.22 1 MET B CA 1
ATOM 961 C C . MET B 1 1 ? 45.156 7.004 -18.828 1 27.22 1 MET B C 1
ATOM 963 O O . MET B 1 1 ? 44.562 6.914 -19.891 1 27.22 1 MET B O 1
ATOM 967 N N . LYS B 1 2 ? 45.188 5.871 -18.125 1 40.12 2 LYS B N 1
ATOM 968 C CA . LYS B 1 2 ? 44.188 4.812 -18.234 1 40.12 2 LYS B CA 1
ATOM 969 C C . LYS B 1 2 ? 42.781 5.332 -17.891 1 40.12 2 LYS B C 1
ATOM 971 O O . LYS B 1 2 ? 42.625 6.066 -16.906 1 40.12 2 LYS B O 1
ATOM 976 N N . PRO B 1 3 ? 41.906 5.508 -18.906 1 40.72 3 PRO B N 1
ATOM 977 C CA . PRO B 1 3 ? 40.562 6.047 -18.609 1 40.72 3 PRO B CA 1
ATOM 978 C C . PRO B 1 3 ? 39.875 5.305 -17.469 1 40.72 3 PRO B C 1
ATOM 980 O O . PRO B 1 3 ? 39.875 4.07 -17.438 1 40.72 3 PRO B O 1
ATOM 983 N N . HIS B 1 4 ? 39.875 5.75 -16.203 1 42.03 4 HIS B N 1
ATOM 984 C CA . HIS B 1 4 ? 39.156 5.207 -15.062 1 42.03 4 HIS B CA 1
ATOM 985 C C . HIS B 1 4 ? 37.656 5.18 -15.32 1 42.03 4 HIS B C 1
ATOM 987 O O . HIS B 1 4 ? 37 6.23 -15.391 1 42.03 4 HIS B O 1
ATOM 993 N N . THR B 1 5 ? 37.188 4.441 -16.344 1 38.62 5 THR B N 1
ATOM 994 C CA . THR B 1 5 ? 35.75 4.344 -16.547 1 38.62 5 THR B CA 1
ATOM 995 C C . THR B 1 5 ? 35.031 3.988 -15.258 1 38.62 5 THR B C 1
ATOM 997 O O . THR B 1 5 ? 35.344 2.975 -14.625 1 38.62 5 THR B O 1
ATOM 1000 N N . HIS B 1 6 ? 34.688 4.949 -14.445 1 39 6 HIS B N 1
ATOM 1001 C CA . HIS B 1 6 ? 33.812 4.754 -13.273 1 39 6 HIS B CA 1
ATOM 1002 C C . HIS B 1 6 ? 32.594 3.939 -13.625 1 39 6 HIS B C 1
ATOM 1004 O O . HIS B 1 6 ? 31.781 4.355 -14.461 1 39 6 HIS B O 1
ATOM 1010 N N . VAL B 1 7 ? 32.625 2.625 -13.727 1 37.12 7 VAL B N 1
ATOM 1011 C CA . VAL B 1 7 ? 31.422 1.788 -13.883 1 37.12 7 VAL B CA 1
ATOM 1012 C C . VAL B 1 7 ? 30.359 2.209 -12.867 1 37.12 7 VAL B C 1
ATOM 1014 O O . VAL B 1 7 ? 30.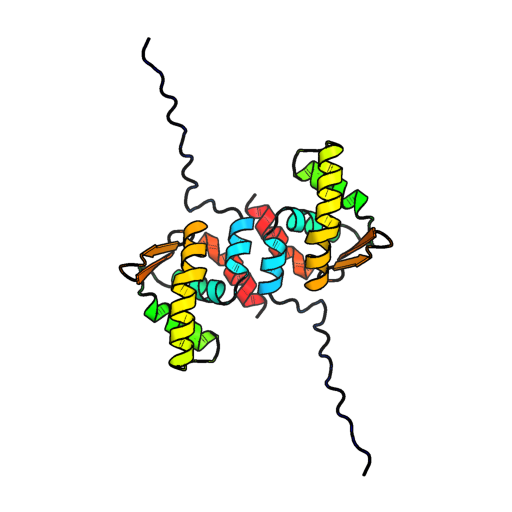656 2.344 -11.672 1 37.12 7 VAL B O 1
ATOM 1017 N N . PRO B 1 8 ? 29.453 3.076 -13.305 1 37.03 8 PRO B N 1
ATOM 1018 C CA . PRO B 1 8 ? 28.359 3.375 -12.367 1 37.03 8 PRO B CA 1
ATOM 1019 C C . PRO B 1 8 ? 27.906 2.146 -11.586 1 37.03 8 PRO B C 1
ATOM 1021 O O . PRO B 1 8 ? 27.875 1.041 -12.133 1 37.03 8 PRO B O 1
ATOM 1024 N N . HIS B 1 9 ? 28.344 1.951 -10.359 1 37.09 9 HIS B N 1
ATOM 1025 C CA . HIS B 1 9 ? 27.859 0.934 -9.438 1 37.09 9 HIS B CA 1
ATOM 1026 C C . HIS B 1 9 ? 26.359 0.71 -9.602 1 37.09 9 HIS B C 1
ATOM 1028 O O . HIS B 1 9 ? 25.562 1.604 -9.312 1 37.09 9 HIS B O 1
ATOM 1034 N N . ASP B 1 10 ? 25.984 0.112 -10.656 1 36.91 10 ASP B N 1
ATOM 1035 C CA . ASP B 1 10 ? 24.656 -0.498 -10.703 1 36.91 10 ASP B CA 1
ATOM 1036 C C . ASP B 1 10 ? 24.219 -0.978 -9.312 1 36.91 10 ASP B C 1
ATOM 1038 O O . ASP B 1 10 ? 24.75 -1.977 -8.812 1 36.91 10 ASP B O 1
ATOM 1042 N N . GLU B 1 11 ? 24.25 -0.138 -8.312 1 38.62 11 GLU B N 1
ATOM 1043 C CA . GLU B 1 11 ? 23.703 -0.573 -7.031 1 38.62 11 GLU B CA 1
ATOM 1044 C C . GLU B 1 11 ? 22.516 -1.517 -7.23 1 38.62 11 GLU B C 1
ATOM 1046 O O . GLU B 1 11 ? 21.438 -1.09 -7.652 1 38.62 11 GLU B O 1
ATOM 1051 N N . ALA B 1 12 ? 22.625 -2.568 -7.836 1 39.41 12 ALA B N 1
ATOM 1052 C CA . ALA B 1 12 ? 21.719 -3.709 -7.805 1 39.41 12 ALA B CA 1
ATOM 1053 C C . ALA B 1 12 ? 20.938 -3.762 -6.492 1 39.41 12 ALA B C 1
ATOM 1055 O O . ALA B 1 12 ? 21.531 -3.895 -5.418 1 39.41 12 ALA B O 1
ATOM 1056 N N . ASN B 1 13 ? 19.828 -2.984 -6.25 1 42.03 13 ASN B N 1
ATOM 1057 C CA . ASN B 1 13 ? 18.953 -3.18 -5.102 1 42.03 13 ASN B CA 1
ATOM 1058 C C . ASN B 1 13 ? 18.859 -4.652 -4.707 1 42.03 13 ASN B C 1
ATOM 1060 O O . ASN B 1 13 ? 18.359 -5.473 -5.48 1 42.03 13 ASN B O 1
ATOM 1064 N N . ARG B 1 14 ? 19.641 -5.266 -4.027 1 46.94 14 ARG B N 1
ATOM 1065 C CA . ARG B 1 14 ? 19.5 -6.629 -3.533 1 46.94 14 ARG B CA 1
ATOM 1066 C C . ARG B 1 14 ? 18.031 -6.941 -3.205 1 46.94 14 ARG B C 1
ATOM 1068 O O . ARG B 1 14 ? 17.297 -6.066 -2.752 1 46.94 14 ARG B O 1
ATOM 1075 N N . PRO B 1 15 ? 17.406 -7.961 -3.891 1 49.22 15 PRO B N 1
ATOM 1076 C CA . PRO B 1 15 ? 16.016 -8.359 -3.613 1 49.22 15 PRO B CA 1
ATOM 1077 C C . PRO B 1 15 ? 15.609 -8.086 -2.168 1 49.22 15 PRO B C 1
ATOM 1079 O O . PRO B 1 15 ? 14.43 -7.832 -1.897 1 49.22 15 PRO B O 1
ATOM 1082 N N . SER B 1 16 ? 16.641 -8.062 -1.21 1 58.19 16 SER B N 1
ATOM 1083 C CA . SER B 1 16 ? 16.328 -7.926 0.206 1 58.19 16 SER B CA 1
ATOM 1084 C C . SER B 1 16 ? 16 -6.48 0.559 1 58.19 16 SER B C 1
ATOM 1086 O O . SER B 1 16 ? 15.484 -6.199 1.643 1 58.19 16 SER B O 1
ATOM 1088 N N . ASP B 1 17 ? 16.094 -5.59 -0.447 1 80.94 17 ASP B N 1
ATOM 1089 C CA . ASP B 1 17 ? 15.953 -4.242 0.103 1 80.94 17 ASP B CA 1
ATOM 1090 C C . ASP B 1 17 ? 14.828 -3.475 -0.593 1 80.94 17 ASP B C 1
ATOM 1092 O O . ASP B 1 17 ? 15.039 -2.354 -1.062 1 80.94 17 ASP B O 1
ATOM 1096 N N . ILE B 1 18 ? 13.672 -4.098 -0.722 1 95.19 18 ILE B N 1
ATOM 1097 C CA . ILE B 1 18 ? 12.555 -3.354 -1.288 1 95.19 18 ILE B CA 1
ATOM 1098 C C . ILE B 1 18 ? 12.047 -2.334 -0.271 1 95.19 18 ILE B C 1
ATOM 1100 O O . ILE B 1 18 ? 11.812 -2.672 0.893 1 95.19 18 ILE B O 1
ATOM 1104 N N . GLN B 1 19 ? 11.945 -1.051 -0.758 1 95.88 19 GLN B N 1
ATOM 1105 C CA . GLN B 1 19 ? 11.43 0.008 0.106 1 95.88 19 GLN B CA 1
ATOM 1106 C C . GLN B 1 19 ? 10 -0.286 0.548 1 95.88 19 GLN B C 1
ATOM 1108 O O . GLN B 1 19 ? 9.188 -0.769 -0.243 1 95.88 19 GLN B O 1
ATOM 1113 N N . PRO B 1 20 ? 9.695 0.052 1.751 1 96.81 20 PRO B N 1
ATOM 1114 C CA . PRO B 1 20 ? 8.328 -0.165 2.227 1 96.81 20 PRO B CA 1
ATOM 1115 C C . PRO B 1 20 ? 7.277 0.458 1.309 1 96.81 20 PRO B C 1
ATOM 1117 O O . PRO B 1 20 ? 6.227 -0.142 1.071 1 96.81 20 PRO B O 1
ATOM 1120 N N . THR B 1 21 ? 7.582 1.645 0.812 1 97.19 21 THR B N 1
ATOM 1121 C CA . THR B 1 21 ? 6.637 2.324 -0.065 1 97.19 21 THR B CA 1
ATOM 1122 C C . THR B 1 21 ? 6.258 1.436 -1.245 1 97.19 21 THR B C 1
ATOM 1124 O O . THR B 1 21 ? 5.082 1.335 -1.6 1 97.19 21 THR B O 1
ATOM 1127 N N . ARG B 1 22 ? 7.195 0.746 -1.798 1 97.88 22 ARG B N 1
ATOM 1128 C CA . ARG B 1 22 ? 6.945 -0.128 -2.939 1 97.88 22 ARG B CA 1
ATOM 1129 C C . ARG B 1 22 ? 6.168 -1.37 -2.518 1 97.88 22 ARG B C 1
ATOM 1131 O O . ARG B 1 22 ? 5.348 -1.887 -3.283 1 97.88 22 ARG B O 1
ATOM 1138 N N . LEU B 1 23 ? 6.434 -1.827 -1.376 1 98.56 23 LEU B N 1
ATOM 1139 C CA . LEU B 1 23 ? 5.668 -2.957 -0.857 1 98.56 23 LEU B CA 1
ATOM 1140 C C . LEU B 1 23 ? 4.219 -2.559 -0.599 1 98.56 23 LEU B C 1
ATOM 1142 O O . LEU B 1 23 ? 3.299 -3.314 -0.916 1 98.56 23 LEU B O 1
ATOM 1146 N N . PHE B 1 24 ? 4.035 -1.375 -0.079 1 98.75 24 PHE B N 1
ATOM 1147 C CA . PHE B 1 24 ? 2.67 -0.886 0.082 1 98.75 24 PHE B CA 1
ATOM 1148 C C . PHE B 1 24 ? 1.961 -0.805 -1.266 1 98.75 24 PHE B C 1
ATOM 1150 O O . PHE B 1 24 ? 0.789 -1.167 -1.379 1 98.75 24 PHE B O 1
ATOM 1157 N N . GLU B 1 25 ? 2.631 -0.353 -2.229 1 98.44 25 GLU B N 1
ATOM 1158 C CA . GLU B 1 25 ? 2.074 -0.283 -3.576 1 98.44 25 GLU B CA 1
ATOM 1159 C C . GLU B 1 25 ? 1.659 -1.664 -4.074 1 98.44 25 GLU B C 1
ATOM 1161 O O . GLU B 1 25 ? 0.563 -1.833 -4.613 1 98.44 25 GLU B O 1
ATOM 1166 N N . ALA B 1 26 ? 2.477 -2.602 -3.879 1 98.69 26 ALA B N 1
ATOM 1167 C CA . ALA B 1 26 ? 2.217 -3.967 -4.332 1 98.69 26 ALA B CA 1
ATOM 1168 C C . ALA B 1 26 ? 0.957 -4.527 -3.682 1 98.69 26 ALA B C 1
ATOM 1170 O O . ALA B 1 26 ? 0.197 -5.262 -4.316 1 98.69 26 ALA B O 1
ATOM 1171 N N . PHE B 1 27 ? 0.776 -4.145 -2.459 1 98.75 27 PHE B N 1
ATOM 1172 C CA . PHE B 1 27 ? -0.293 -4.754 -1.679 1 98.75 27 PHE B CA 1
ATOM 1173 C C . PHE B 1 27 ? -1.562 -3.914 -1.749 1 98.75 27 PHE B C 1
ATOM 1175 O O . PHE B 1 27 ? -2.553 -4.219 -1.079 1 98.75 27 PHE B O 1
ATOM 1182 N N . SER B 1 28 ? -1.562 -2.869 -2.566 1 98.12 28 SER B N 1
ATOM 1183 C CA . SER B 1 28 ? -2.738 -2.01 -2.635 1 98.12 28 SER B CA 1
ATOM 1184 C C . SER B 1 28 ? -3.764 -2.553 -3.623 1 98.12 28 SER B C 1
ATOM 1186 O O . SER B 1 28 ? -4.746 -1.878 -3.943 1 98.12 28 SER B O 1
ATOM 1188 N N . ALA B 1 29 ? -3.592 -3.74 -4.117 1 97.94 29 ALA B N 1
ATOM 1189 C CA . ALA B 1 29 ? -4.547 -4.469 -4.949 1 97.94 29 ALA B CA 1
ATOM 1190 C C . ALA B 1 29 ? -4.809 -5.863 -4.391 1 97.94 29 ALA B C 1
ATOM 1192 O O . ALA B 1 29 ? -3.871 -6.613 -4.117 1 97.94 29 ALA B O 1
ATOM 1193 N N . GLU B 1 30 ? -6.094 -6.207 -4.352 1 97.31 30 GLU B N 1
ATOM 1194 C CA . GLU B 1 30 ? -6.473 -7.477 -3.74 1 97.31 30 GLU B CA 1
ATOM 1195 C C . GLU B 1 30 ? -5.871 -8.656 -4.5 1 97.31 30 GLU B C 1
ATOM 1197 O O . GLU B 1 30 ? -5.336 -9.586 -3.891 1 97.31 30 GLU B O 1
ATOM 1202 N N . ARG B 1 31 ? -5.922 -8.586 -5.742 1 98.19 31 ARG B N 1
ATOM 1203 C CA . ARG B 1 31 ? -5.414 -9.68 -6.562 1 98.19 31 ARG B CA 1
ATOM 1204 C C . ARG B 1 31 ? -3.908 -9.844 -6.383 1 98.19 31 ARG B C 1
ATOM 1206 O O . ARG B 1 31 ? -3.4 -10.969 -6.363 1 98.19 31 ARG B O 1
ATOM 1213 N N . ARG B 1 32 ? -3.242 -8.742 -6.211 1 98.81 32 ARG B N 1
ATOM 1214 C CA . ARG B 1 32 ? -1.812 -8.844 -5.938 1 98.81 32 ARG B CA 1
ATOM 1215 C C . ARG B 1 32 ? -1.563 -9.43 -4.551 1 98.81 32 ARG B C 1
ATOM 1217 O O . ARG B 1 32 ? -0.593 -10.164 -4.352 1 98.81 32 ARG B O 1
ATOM 1224 N N . GLN B 1 33 ? -2.416 -9.109 -3.604 1 98.69 33 GLN B N 1
ATOM 1225 C CA . GLN B 1 33 ? -2.311 -9.734 -2.287 1 98.69 33 GLN B CA 1
ATOM 1226 C C . GLN B 1 33 ? -2.461 -11.25 -2.381 1 98.69 33 GLN B C 1
ATOM 1228 O O . GLN B 1 33 ? -1.661 -11.992 -1.812 1 98.69 33 GLN B O 1
ATOM 1233 N N . TYR B 1 34 ? -3.432 -11.672 -3.119 1 98.69 34 TYR B N 1
ATOM 1234 C CA . TYR B 1 34 ? -3.645 -13.102 -3.305 1 98.69 34 TYR B CA 1
ATOM 1235 C C . TYR B 1 34 ? -2.455 -13.742 -4.012 1 98.69 34 TYR B C 1
ATOM 1237 O O . TYR B 1 34 ? -2.006 -14.828 -3.631 1 98.69 34 TYR B O 1
ATOM 1245 N N . ALA B 1 35 ? -2.002 -13.109 -5.027 1 98.81 35 ALA B N 1
ATOM 1246 C CA . ALA B 1 35 ? -0.875 -13.641 -5.789 1 98.81 35 ALA B CA 1
ATOM 1247 C C . ALA B 1 35 ? 0.344 -13.852 -4.895 1 98.81 35 ALA B C 1
ATOM 1249 O O . ALA B 1 35 ? 0.944 -14.922 -4.895 1 98.81 35 ALA 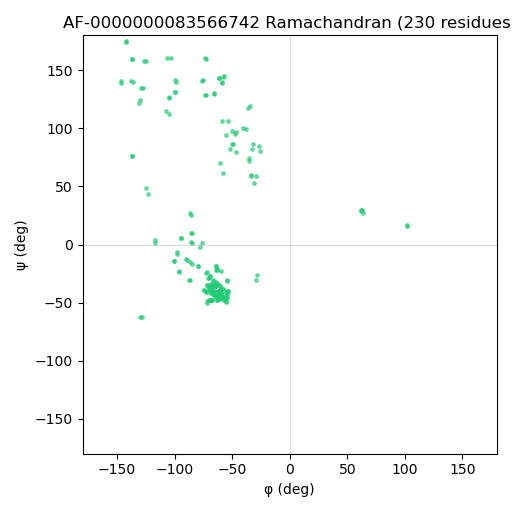B O 1
ATOM 1250 N N . LEU B 1 36 ? 0.625 -12.812 -4.113 1 98.81 36 LEU B N 1
ATOM 1251 C CA . LEU B 1 36 ? 1.809 -12.883 -3.266 1 98.81 36 LEU B CA 1
ATOM 1252 C C . LEU B 1 36 ? 1.628 -13.922 -2.164 1 98.81 36 LEU B C 1
ATOM 1254 O O . LEU B 1 36 ? 2.58 -14.609 -1.792 1 98.81 36 LEU B O 1
ATOM 1258 N N . ALA B 1 37 ? 0.446 -14.016 -1.651 1 98.69 37 ALA B N 1
ATOM 1259 C CA . ALA B 1 37 ? 0.157 -15.039 -0.648 1 98.69 37 ALA B CA 1
ATOM 1260 C C . ALA B 1 37 ? 0.403 -16.438 -1.205 1 98.69 37 ALA B C 1
ATOM 1262 O O . ALA B 1 37 ? 1.01 -17.281 -0.539 1 98.69 37 ALA B O 1
ATOM 1263 N N . TYR B 1 38 ? -0.052 -16.656 -2.42 1 98.81 38 TYR B N 1
ATOM 1264 C CA . TYR B 1 38 ? 0.101 -17.953 -3.07 1 98.81 38 TYR B CA 1
ATOM 1265 C C . TYR B 1 38 ? 1.565 -18.234 -3.383 1 98.81 38 TYR B C 1
ATOM 1267 O O . TYR B 1 38 ? 2.076 -19.312 -3.07 1 98.81 38 TYR B O 1
ATOM 1275 N N . LEU B 1 39 ? 2.232 -17.297 -3.955 1 98.69 39 LEU B N 1
ATOM 1276 C CA . LEU B 1 39 ? 3.619 -17.469 -4.375 1 98.69 39 LEU B CA 1
ATOM 1277 C C . LEU B 1 39 ? 4.527 -17.688 -3.172 1 98.69 39 LEU B C 1
ATOM 1279 O O . LEU B 1 39 ? 5.504 -18.438 -3.26 1 98.69 39 LEU B O 1
ATOM 1283 N N . ALA B 1 40 ? 4.207 -17.047 -2.076 1 98.12 40 ALA B N 1
ATOM 1284 C CA . ALA B 1 40 ? 5.02 -17.172 -0.87 1 98.12 40 ALA B CA 1
ATOM 1285 C C . ALA B 1 40 ? 4.996 -18.609 -0.339 1 98.12 40 ALA B C 1
ATOM 1287 O O . ALA B 1 40 ? 5.891 -19.016 0.411 1 98.12 40 ALA B O 1
ATOM 1288 N N . GLN B 1 41 ? 4.051 -19.391 -0.74 1 97.44 41 GLN B N 1
ATOM 1289 C CA . GLN B 1 41 ? 3.9 -20.766 -0.256 1 97.44 41 GLN B CA 1
ATOM 1290 C C . GLN B 1 41 ? 4.508 -21.766 -1.235 1 97.44 41 GLN B C 1
ATOM 1292 O O . GLN B 1 41 ? 4.562 -22.953 -0.9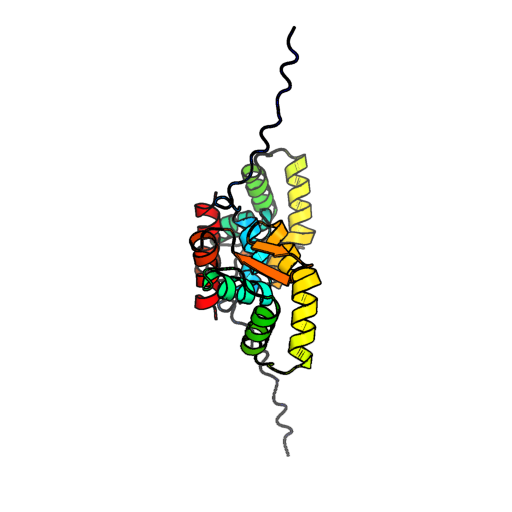54 1 97.44 41 GLN B O 1
ATOM 1297 N N . LYS B 1 42 ? 4.914 -21.312 -2.385 1 97.06 42 LYS B N 1
ATOM 1298 C CA . LYS B 1 42 ? 5.438 -22.188 -3.426 1 97.06 42 LYS B CA 1
ATOM 1299 C C . LYS B 1 42 ? 6.961 -22.172 -3.438 1 97.06 42 LYS B C 1
ATOM 1301 O O . LYS B 1 42 ? 7.582 -21.109 -3.441 1 97.06 42 LYS B O 1
ATOM 1306 N N . PRO B 1 43 ? 7.605 -23.312 -3.465 1 93.38 43 PRO B N 1
ATOM 1307 C CA . PRO B 1 43 ? 9.07 -23.391 -3.441 1 93.38 43 PRO B CA 1
ATOM 1308 C C . PRO B 1 43 ? 9.695 -23.125 -4.809 1 93.38 43 PRO B C 1
ATOM 1310 O O . PRO B 1 43 ? 10.906 -22.891 -4.906 1 93.38 43 PRO B O 1
ATOM 1313 N N . ALA B 1 44 ? 8.93 -23.234 -5.824 1 94.62 44 ALA B N 1
ATOM 1314 C CA . ALA B 1 44 ? 9.438 -23.078 -7.184 1 94.62 44 ALA B CA 1
ATOM 1315 C C . ALA B 1 44 ? 8.43 -22.344 -8.062 1 94.62 44 ALA B C 1
ATOM 1317 O O . ALA B 1 44 ? 7.363 -21.938 -7.586 1 94.62 44 ALA B O 1
ATOM 1318 N N . ALA B 1 45 ? 8.867 -22.047 -9.312 1 97.56 45 ALA B N 1
ATOM 1319 C CA . ALA B 1 45 ? 8.016 -21.344 -10.266 1 97.56 45 ALA B CA 1
ATOM 1320 C C . ALA B 1 45 ? 6.711 -22.109 -10.5 1 97.56 45 ALA B C 1
ATOM 1322 O O . ALA B 1 45 ? 6.699 -23.344 -10.5 1 97.56 45 ALA B O 1
ATOM 1323 N N . ILE B 1 46 ? 5.66 -21.312 -10.688 1 98.25 46 ILE B N 1
ATOM 1324 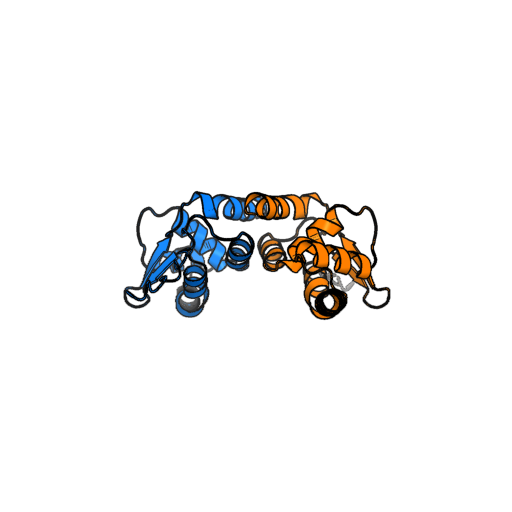C CA . ILE B 1 46 ? 4.379 -21.906 -11.039 1 98.25 46 ILE B CA 1
ATOM 1325 C C . ILE B 1 46 ? 3.832 -21.25 -12.305 1 98.25 46 ILE B C 1
ATOM 1327 O O . ILE B 1 46 ? 4.281 -20.172 -12.695 1 98.25 46 ILE B O 1
ATOM 1331 N N . HIS B 1 47 ? 2.951 -22.031 -12.938 1 98.31 47 HIS B N 1
ATOM 1332 C CA . HIS B 1 47 ? 2.264 -21.438 -14.086 1 98.31 47 HIS B CA 1
ATOM 1333 C C . HIS B 1 47 ? 1.187 -20.453 -13.641 1 98.31 47 HIS B C 1
ATOM 1335 O O . HIS B 1 47 ? 0.473 -20.719 -12.664 1 98.31 47 HIS B O 1
ATOM 1341 N N . ILE B 1 48 ? 1.011 -19.344 -14.344 1 98.5 48 ILE B N 1
ATOM 1342 C CA . ILE B 1 48 ? 0.065 -18.312 -13.945 1 98.5 48 ILE B CA 1
ATOM 1343 C C . ILE B 1 48 ? -1.356 -18.875 -13.977 1 98.5 48 ILE B C 1
ATOM 1345 O O . ILE B 1 48 ? -2.252 -18.344 -13.312 1 98.5 48 ILE B O 1
ATOM 1349 N N . ASN B 1 49 ? -1.578 -19.969 -14.734 1 98.25 49 ASN B N 1
ATOM 1350 C CA . ASN B 1 49 ? -2.883 -20.625 -14.719 1 98.25 49 ASN B CA 1
ATOM 1351 C C . ASN B 1 49 ? -3.26 -21.078 -13.312 1 98.25 49 ASN B C 1
ATOM 1353 O O . ASN B 1 49 ? -4.406 -20.938 -12.891 1 98.25 49 ASN B O 1
ATOM 1357 N N . ASP B 1 50 ? -2.309 -21.688 -12.68 1 98 50 ASP B N 1
ATOM 1358 C CA . ASP B 1 50 ? -2.539 -22.125 -11.305 1 98 50 ASP B CA 1
ATOM 1359 C C . ASP B 1 50 ? -2.855 -20.938 -10.398 1 98 50 ASP B C 1
ATOM 1361 O O . ASP B 1 50 ? -3.713 -21.031 -9.516 1 98 50 ASP B O 1
ATOM 1365 N N . LEU B 1 51 ? -2.172 -19.906 -10.594 1 98.69 51 LEU B N 1
ATOM 1366 C CA . LEU B 1 51 ? -2.363 -18.688 -9.812 1 98.69 51 LEU B CA 1
ATOM 1367 C C . LEU B 1 51 ? -3.742 -18.094 -10.07 1 98.69 51 LEU B C 1
ATOM 1369 O O . LEU B 1 51 ? -4.434 -17.688 -9.125 1 98.69 51 LEU B O 1
ATOM 1373 N N . ALA B 1 52 ? -4.141 -18.094 -11.328 1 98.81 52 ALA B N 1
ATOM 1374 C CA . ALA B 1 52 ? -5.453 -17.562 -11.688 1 98.81 52 ALA B CA 1
ATOM 1375 C C . ALA B 1 52 ? -6.57 -18.391 -11.047 1 98.81 52 ALA B C 1
ATOM 1377 O O . ALA B 1 52 ? -7.559 -17.828 -10.562 1 98.81 52 ALA B O 1
ATOM 1378 N N . GLU B 1 53 ? -6.402 -19.641 -11.047 1 98.56 53 GLU B N 1
ATOM 1379 C CA . GLU B 1 53 ? -7.387 -20.516 -10.414 1 98.56 53 GLU B CA 1
ATOM 1380 C C . GLU B 1 53 ? -7.5 -20.234 -8.922 1 98.56 53 GLU B C 1
ATOM 1382 O O . GLU B 1 53 ? -8.609 -20.141 -8.383 1 98.56 53 GLU B O 1
ATOM 1387 N N . TYR B 1 54 ? -6.379 -20.125 -8.312 1 98.56 54 TYR B N 1
ATOM 1388 C CA . TYR B 1 54 ? -6.348 -19.828 -6.883 1 98.56 54 TYR B CA 1
ATOM 1389 C C . TYR B 1 54 ? -7.066 -18.516 -6.586 1 98.56 54 TYR B C 1
ATOM 1391 O O . TYR B 1 54 ? -7.887 -18.438 -5.664 1 98.56 54 TYR B O 1
ATOM 1399 N N . ILE B 1 55 ? -6.816 -17.469 -7.379 1 98.81 55 ILE B N 1
ATOM 1400 C CA . ILE B 1 55 ? -7.391 -16.141 -7.156 1 98.81 55 ILE B CA 1
ATOM 1401 C C . ILE B 1 55 ? -8.898 -16.188 -7.406 1 98.81 55 ILE B C 1
ATOM 1403 O O . ILE B 1 55 ? -9.672 -15.547 -6.688 1 98.81 55 ILE B O 1
ATOM 1407 N N . ALA B 1 56 ? -9.359 -17 -8.352 1 98.81 56 ALA B N 1
ATOM 1408 C CA . ALA B 1 56 ? -10.789 -17.125 -8.617 1 98.81 56 ALA B CA 1
ATOM 1409 C C . ALA B 1 56 ? -11.523 -17.703 -7.406 1 98.81 56 ALA B C 1
ATOM 1411 O O . ALA B 1 56 ? -12.617 -17.25 -7.07 1 98.81 56 ALA B O 1
ATOM 1412 N N . ILE B 1 57 ? -10.922 -18.672 -6.77 1 98.38 57 ILE B N 1
ATOM 1413 C CA . ILE B 1 57 ? -11.492 -19.281 -5.57 1 98.38 57 ILE B CA 1
ATOM 1414 C C . ILE B 1 57 ? -11.547 -18.25 -4.445 1 98.38 57 ILE B C 1
ATOM 1416 O O . ILE B 1 57 ? -12.57 -18.109 -3.773 1 98.38 57 ILE B O 1
ATOM 1420 N N . LYS B 1 58 ? -10.484 -17.438 -4.273 1 98.06 58 LYS B N 1
ATOM 1421 C CA . LYS B 1 58 ? -10.406 -16.422 -3.225 1 98.06 58 LYS B CA 1
ATOM 1422 C C . LYS B 1 58 ? -11.422 -15.312 -3.455 1 98.06 58 LYS B C 1
ATOM 1424 O O . LYS B 1 58 ? -11.953 -14.742 -2.5 1 98.06 58 LYS B O 1
ATOM 1429 N N . GLU B 1 59 ? -11.734 -15.039 -4.727 1 97.81 59 GLU B N 1
ATOM 1430 C CA . GLU B 1 59 ? -12.711 -14.008 -5.07 1 97.81 59 GLU B CA 1
ATOM 1431 C C . GLU B 1 59 ? -14.133 -14.562 -5.043 1 97.81 59 GLU B C 1
ATOM 1433 O O . GLU B 1 59 ? -15.086 -13.859 -5.391 1 97.81 59 GLU B O 1
ATOM 1438 N N . ASP B 1 60 ? -14.25 -15.836 -4.684 1 97 60 ASP B N 1
ATOM 1439 C CA . ASP B 1 60 ? -15.523 -16.531 -4.559 1 97 60 ASP B CA 1
ATOM 1440 C C . ASP B 1 60 ? -16.266 -16.578 -5.898 1 97 60 ASP B C 1
ATOM 1442 O O . ASP B 1 60 ? -17.484 -16.422 -5.945 1 97 60 ASP B O 1
ATOM 1446 N N . GLN B 1 61 ? -15.531 -16.594 -6.949 1 96.88 61 GLN B N 1
ATOM 1447 C CA . GLN B 1 61 ? -16.047 -16.688 -8.312 1 96.88 61 GLN B CA 1
ATOM 1448 C C . GLN B 1 61 ? -15.219 -17.656 -9.148 1 96.88 61 GLN B C 1
ATOM 1450 O O . GLN B 1 61 ? -14.5 -17.25 -10.062 1 96.88 61 GLN B O 1
ATOM 1455 N N . PRO B 1 62 ? -15.469 -18.953 -8.875 1 95.75 62 PRO B N 1
ATOM 1456 C CA . PRO B 1 62 ? -14.602 -19.922 -9.539 1 95.75 62 PRO B CA 1
ATOM 1457 C C . PRO B 1 62 ? -15.109 -20.312 -10.93 1 95.75 62 PRO B C 1
ATOM 1459 O O . PRO B 1 62 ? -14.734 -21.375 -11.453 1 95.75 62 PRO B O 1
ATOM 1462 N N . SER B 1 63 ? -15.859 -19.438 -11.602 1 97.38 63 SER B N 1
ATOM 1463 C CA . SER B 1 63 ? -16.297 -19.719 -12.961 1 97.38 63 SER B CA 1
ATOM 1464 C C . SER B 1 63 ? -15.156 -19.578 -13.961 1 97.38 63 SER B C 1
ATOM 1466 O O . SER B 1 63 ? -14.188 -18.875 -13.703 1 97.38 63 SER B O 1
ATOM 1468 N N . TYR B 1 64 ? -15.367 -20.188 -15.078 1 97.44 64 TYR B N 1
ATOM 1469 C CA . TYR B 1 64 ? -14.359 -20.125 -16.125 1 97.44 64 TYR B CA 1
ATOM 1470 C C . TYR B 1 64 ? -14.203 -18.719 -16.672 1 97.44 64 TYR B C 1
ATOM 1472 O O . TYR B 1 64 ? -13.094 -18.266 -16.938 1 97.44 64 TYR B O 1
ATOM 1480 N N . ASP B 1 65 ? -15.328 -18.094 -16.859 1 98.19 65 ASP B N 1
ATOM 1481 C CA . ASP B 1 65 ? -15.297 -16.719 -17.359 1 98.19 65 ASP B CA 1
ATOM 1482 C C . ASP B 1 65 ? -14.477 -15.828 -16.438 1 98.19 65 ASP B C 1
ATOM 1484 O O . ASP B 1 65 ? -13.68 -15.008 -16.906 1 98.19 65 ASP B O 1
ATOM 1488 N N . TRP B 1 66 ? -14.727 -15.984 -15.148 1 98.25 66 TRP B N 1
ATOM 1489 C CA . TRP B 1 66 ? -13.992 -15.172 -14.188 1 98.25 66 TRP B CA 1
ATOM 1490 C C . TRP B 1 66 ? -12.516 -15.539 -14.172 1 98.25 66 TRP B C 1
ATOM 1492 O O . TRP B 1 66 ? -11.648 -14.656 -14.133 1 98.25 66 TRP B O 1
ATOM 1502 N N . TYR B 1 67 ? -12.227 -16.797 -14.273 1 98.19 67 TYR B N 1
ATOM 1503 C CA . TYR B 1 67 ? -10.859 -17.297 -14.383 1 98.19 67 TYR B CA 1
ATOM 1504 C C . TYR B 1 67 ? -10.125 -16.641 -15.547 1 98.19 67 TYR B C 1
ATOM 1506 O O . TYR B 1 67 ? -8.992 -16.188 -15.391 1 98.19 67 TYR B O 1
ATOM 1514 N N . GLU B 1 68 ? -10.711 -16.547 -16.625 1 98.38 68 GLU B N 1
ATOM 1515 C CA . GLU B 1 68 ? -10.078 -15.984 -17.812 1 98.38 68 GLU B CA 1
ATOM 1516 C C . GLU B 1 68 ? -9.82 -14.492 -17.656 1 98.38 68 GLU B C 1
ATOM 1518 O O . GLU B 1 68 ? -8.773 -13.992 -18.078 1 98.38 68 GLU B O 1
ATOM 1523 N N . ARG B 1 69 ? -10.742 -13.797 -17.109 1 98.56 69 ARG B N 1
ATOM 1524 C CA . ARG B 1 69 ? -10.555 -12.375 -16.844 1 98.56 69 ARG B CA 1
ATOM 1525 C C . ARG B 1 69 ? -9.367 -12.141 -15.906 1 98.56 69 ARG B C 1
ATOM 1527 O O . ARG B 1 69 ? -8.57 -11.227 -16.125 1 98.56 69 ARG B O 1
ATOM 1534 N N . ILE B 1 70 ? -9.297 -12.992 -14.906 1 98.81 70 ILE B N 1
ATOM 1535 C CA . ILE B 1 70 ? -8.195 -12.898 -13.961 1 98.81 70 ILE B CA 1
ATOM 1536 C C . ILE B 1 70 ? -6.871 -13.148 -14.68 1 98.81 70 ILE B C 1
ATOM 1538 O O . ILE B 1 70 ? -5.895 -12.422 -14.469 1 98.81 70 ILE B O 1
ATOM 1542 N N . LEU B 1 71 ? -6.875 -14.219 -15.461 1 98.56 71 LEU B N 1
ATOM 1543 C CA . LEU B 1 71 ? -5.672 -14.586 -16.203 1 98.56 71 LEU B CA 1
ATOM 1544 C C . LEU B 1 71 ? -5.176 -13.414 -17.047 1 98.56 71 LEU B C 1
ATOM 1546 O O . LEU B 1 71 ? -3.98 -13.109 -17.047 1 98.56 71 LEU B O 1
ATOM 1550 N N . VAL B 1 72 ? -6.012 -12.688 -17.688 1 98.31 72 VAL B N 1
ATOM 1551 C CA . VAL B 1 72 ? -5.688 -11.539 -18.531 1 98.31 72 VAL B CA 1
ATOM 1552 C C . VAL B 1 72 ? -5.156 -10.398 -17.672 1 98.31 72 VAL B C 1
ATOM 1554 O O . VAL B 1 72 ? -4.117 -9.812 -17.969 1 98.31 72 VAL B O 1
ATOM 1557 N N . ASP B 1 73 ? -5.859 -10.102 -16.594 1 98.31 73 ASP B N 1
ATOM 1558 C CA . ASP B 1 73 ? -5.449 -9.016 -15.711 1 98.31 73 ASP B CA 1
ATOM 1559 C C . ASP B 1 73 ? -4.082 -9.305 -15.086 1 98.31 73 ASP B C 1
ATOM 1561 O O . ASP B 1 73 ? -3.256 -8.398 -14.961 1 98.31 73 ASP B O 1
ATOM 1565 N N . LEU B 1 74 ? -3.93 -10.57 -14.664 1 98.62 74 LEU B N 1
ATOM 1566 C CA . LEU B 1 74 ? -2.645 -10.969 -14.102 1 98.62 74 LEU B CA 1
ATOM 1567 C C . LEU B 1 74 ? -1.509 -10.68 -15.078 1 98.62 74 LEU B C 1
ATOM 1569 O O . LEU B 1 74 ? -0.508 -10.062 -14.703 1 98.62 74 LEU B O 1
ATOM 1573 N N . ASN B 1 75 ? -1.706 -11.094 -16.297 1 97.81 75 ASN B N 1
ATOM 1574 C CA . ASN B 1 75 ? -0.67 -10.992 -17.328 1 97.81 75 ASN B CA 1
ATOM 1575 C C . ASN B 1 75 ? -0.423 -9.547 -17.734 1 97.81 75 ASN B C 1
ATOM 1577 O O . ASN B 1 75 ? 0.722 -9.141 -17.938 1 97.81 75 ASN B O 1
ATOM 1581 N N . HIS B 1 76 ? -1.395 -8.766 -17.781 1 97 76 HIS B N 1
ATOM 1582 C CA . HIS B 1 76 ? -1.277 -7.438 -18.375 1 97 76 HIS B CA 1
ATOM 1583 C C . HIS B 1 76 ? -1.013 -6.375 -17.312 1 97 76 HIS B C 1
ATOM 1585 O O . HIS B 1 76 ? -0.401 -5.344 -17.594 1 97 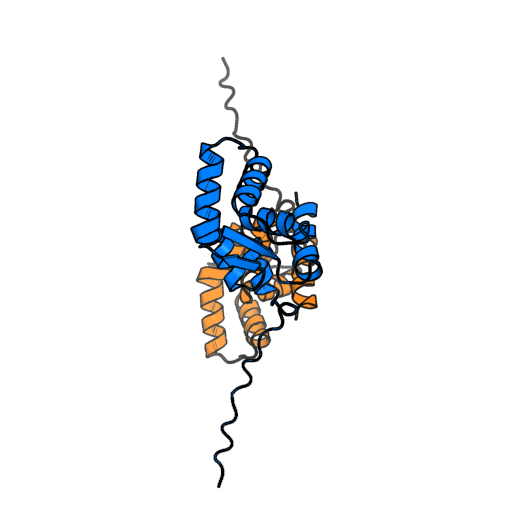76 HIS B O 1
ATOM 1591 N N . ARG B 1 77 ? -1.38 -6.664 -16.094 1 98.12 77 ARG B N 1
ATOM 1592 C CA . ARG B 1 77 ? -1.317 -5.594 -15.102 1 98.12 77 ARG B 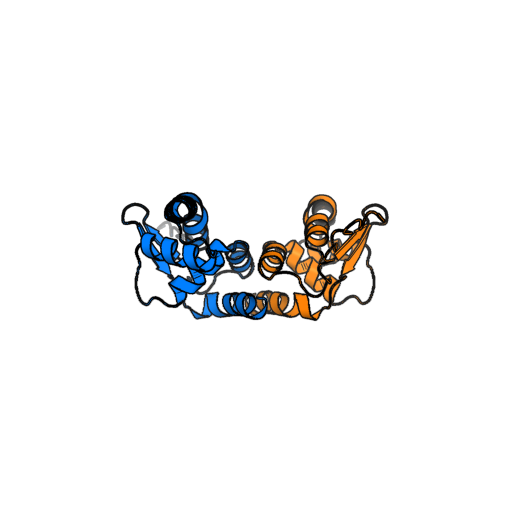CA 1
ATOM 1593 C C . ARG B 1 77 ? -0.577 -6.051 -13.852 1 98.12 77 ARG B C 1
ATOM 1595 O O . ARG B 1 77 ? 0.427 -5.449 -13.461 1 98.12 77 ARG B O 1
ATOM 1602 N N . HIS B 1 78 ? -1.072 -7.047 -13.156 1 98.62 78 HIS B N 1
ATOM 1603 C CA . HIS B 1 78 ? -0.629 -7.355 -11.805 1 98.62 78 HIS B CA 1
ATOM 1604 C C . HIS B 1 78 ? 0.787 -7.922 -11.805 1 98.62 78 HIS B C 1
ATOM 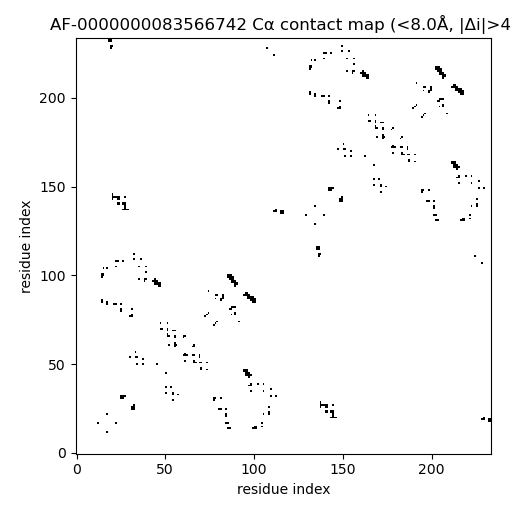1606 O O . HIS B 1 78 ? 1.638 -7.473 -11.031 1 98.62 78 HIS B O 1
ATOM 1612 N N . LEU B 1 79 ? 1.026 -8.875 -12.672 1 98.75 79 LEU B N 1
ATOM 1613 C CA . LEU B 1 79 ? 2.316 -9.555 -12.594 1 98.75 79 LEU B CA 1
ATOM 1614 C C . LEU B 1 79 ? 3.436 -8.648 -13.094 1 98.75 79 LEU B C 1
ATOM 1616 O O . LEU B 1 79 ? 4.508 -8.586 -12.492 1 98.75 79 LEU B O 1
ATOM 1620 N N . PRO B 1 80 ? 3.246 -7.863 -14.211 1 98.19 80 PRO B N 1
ATOM 1621 C CA . PRO B 1 80 ? 4.277 -6.898 -14.594 1 98.19 80 PRO B CA 1
ATOM 1622 C C . PRO B 1 80 ? 4.586 -5.887 -13.492 1 98.19 80 PRO B C 1
ATOM 1624 O O . PRO B 1 80 ? 5.754 -5.543 -13.281 1 98.19 80 PRO B O 1
ATOM 1627 N N . GLN B 1 81 ? 3.602 -5.434 -12.781 1 98.25 81 GLN B N 1
ATOM 1628 C CA . GLN B 1 81 ? 3.814 -4.477 -11.695 1 98.25 81 GLN B CA 1
ATOM 1629 C C . GLN B 1 81 ? 4.633 -5.094 -10.57 1 98.25 81 GLN B C 1
ATOM 1631 O O . GLN B 1 81 ? 5.547 -4.461 -10.039 1 98.25 81 GLN B O 1
ATOM 1636 N N . LEU B 1 82 ? 4.297 -6.316 -10.195 1 98.69 82 LEU B N 1
ATOM 1637 C CA . LEU B 1 82 ? 5.031 -7.012 -9.141 1 98.69 82 LEU B CA 1
ATOM 1638 C C . LEU B 1 82 ? 6.473 -7.277 -9.57 1 98.69 82 LEU B C 1
ATOM 1640 O O . LEU B 1 82 ? 7.391 -7.215 -8.75 1 98.69 82 LEU B O 1
ATOM 1644 N N . ALA B 1 83 ? 6.676 -7.547 -10.836 1 98.12 83 ALA B N 1
ATOM 1645 C CA . ALA B 1 83 ? 8.016 -7.75 -11.375 1 98.12 83 ALA B CA 1
ATOM 1646 C C . ALA B 1 83 ? 8.812 -6.445 -11.367 1 98.12 83 ALA B C 1
ATOM 1648 O O . ALA B 1 83 ? 9.992 -6.434 -11.016 1 98.12 83 ALA B O 1
ATOM 1649 N N . ASP B 1 84 ? 8.172 -5.367 -11.727 1 97.56 84 ASP B N 1
ATOM 1650 C CA . ASP B 1 84 ? 8.812 -4.055 -11.742 1 97.56 84 ASP B CA 1
ATOM 1651 C C . ASP B 1 84 ? 9.305 -3.668 -10.344 1 97.56 84 ASP B C 1
ATOM 1653 O O . ASP B 1 84 ? 10.352 -3.037 -10.203 1 97.56 84 ASP B O 1
ATOM 1657 N N . ILE B 1 85 ? 8.508 -4.008 -9.414 1 97.62 85 ILE B N 1
ATOM 1658 C CA . ILE B 1 85 ? 8.852 -3.721 -8.031 1 97.62 85 ILE B CA 1
ATOM 1659 C C . ILE B 1 85 ? 10.023 -4.594 -7.594 1 97.62 85 ILE B C 1
ATOM 1661 O O . ILE B 1 85 ? 10.773 -4.23 -6.684 1 97.62 85 ILE B O 1
ATOM 1665 N N . GLY B 1 86 ? 10.133 -5.711 -8.211 1 97.5 86 GLY B N 1
ATOM 1666 C CA . GLY B 1 86 ? 11.242 -6.598 -7.91 1 97.5 86 GLY B CA 1
ATOM 1667 C C . GLY B 1 86 ? 10.867 -7.754 -7.012 1 97.5 86 GLY B C 1
ATOM 1668 O O . GLY B 1 86 ? 11.734 -8.438 -6.461 1 97.5 86 GLY B O 1
ATOM 1669 N N . LEU B 1 87 ? 9.547 -8.008 -6.887 1 98.5 87 LEU B N 1
ATOM 1670 C CA . LEU B 1 87 ? 9.078 -9.047 -5.973 1 98.5 87 LEU B CA 1
ATOM 1671 C C . LEU B 1 87 ? 9.062 -10.406 -6.652 1 98.5 87 LEU B C 1
ATOM 1673 O O . LEU B 1 87 ? 9.242 -11.438 -5.996 1 98.5 87 LEU B O 1
ATOM 1677 N N . ILE B 1 88 ? 8.844 -10.398 -7.961 1 98.56 88 ILE B N 1
ATOM 1678 C CA . ILE B 1 88 ? 8.688 -11.664 -8.672 1 98.56 88 ILE B CA 1
ATOM 1679 C C . ILE B 1 88 ? 9.469 -11.609 -9.992 1 98.56 88 ILE B C 1
ATOM 1681 O O . ILE B 1 88 ? 9.867 -10.539 -10.438 1 98.56 88 ILE B O 1
ATOM 1685 N N . GLN B 1 89 ? 9.742 -12.75 -10.469 1 98.38 89 GLN B N 1
ATOM 1686 C CA . GLN B 1 89 ? 10.086 -12.93 -11.875 1 98.38 89 GLN B CA 1
ATOM 1687 C C . GLN B 1 89 ? 8.93 -13.555 -12.648 1 98.38 89 GLN B C 1
ATOM 1689 O O . GLN B 1 89 ? 8.32 -14.523 -12.188 1 98.38 89 GLN B O 1
ATOM 1694 N N . TYR B 1 90 ? 8.578 -12.922 -13.648 1 98.06 90 TYR B N 1
ATOM 1695 C CA . TYR B 1 90 ? 7.488 -13.367 -14.508 1 98.06 90 TYR B CA 1
ATOM 1696 C C . TYR B 1 90 ? 7.906 -13.359 -15.969 1 98.06 90 TYR B C 1
ATOM 1698 O O . TYR B 1 90 ? 8.383 -12.344 -16.484 1 98.06 90 TYR B O 1
ATOM 1706 N N . ASP B 1 91 ? 7.785 -14.453 -16.594 1 95.06 91 ASP B N 1
ATOM 1707 C CA . ASP B 1 91 ? 8.023 -14.602 -18.031 1 95.06 91 ASP B CA 1
ATOM 1708 C C . ASP B 1 91 ? 6.711 -14.797 -18.781 1 95.06 91 ASP B C 1
ATOM 1710 O O . ASP B 1 91 ? 6.09 -15.859 -18.688 1 95.06 91 ASP B O 1
ATOM 1714 N N . SER B 1 92 ? 6.402 -13.867 -19.578 1 92.75 92 SER B N 1
ATOM 1715 C CA . SER B 1 92 ? 5.117 -13.891 -20.266 1 92.75 92 SER B CA 1
ATOM 1716 C C . SER B 1 92 ? 5.098 -14.953 -21.359 1 92.75 92 SER B C 1
ATOM 1718 O O . SER B 1 92 ? 4.031 -15.375 -21.797 1 92.75 92 SER B O 1
ATOM 1720 N N . ASN B 1 93 ? 6.289 -15.281 -21.844 1 95.12 93 ASN B N 1
ATOM 1721 C CA . ASN B 1 93 ? 6.355 -16.328 -22.859 1 95.12 93 ASN B CA 1
ATOM 1722 C C . ASN B 1 93 ? 6.094 -17.703 -22.281 1 95.12 93 ASN B C 1
ATOM 1724 O O . ASN B 1 93 ? 5.273 -18.469 -22.797 1 95.12 93 ASN B O 1
ATOM 1728 N N . SER B 1 94 ? 6.777 -17.969 -21.219 1 95.19 94 SER B N 1
ATOM 1729 C CA . SER B 1 94 ? 6.621 -19.281 -20.609 1 95.19 94 SER B CA 1
ATOM 1730 C C . SER B 1 94 ? 5.445 -19.297 -19.625 1 95.19 94 SER B C 1
ATOM 1732 O O . SER B 1 94 ? 5 -20.359 -19.203 1 95.19 94 SER B O 1
ATOM 1734 N N . GLU B 1 95 ? 4.961 -18.109 -19.234 1 96.5 95 GLU B N 1
ATOM 1735 C CA . GLU B 1 95 ? 3.854 -17.922 -18.297 1 96.5 95 GLU B CA 1
ATOM 1736 C C . GLU B 1 95 ? 4.188 -18.5 -16.922 1 96.5 95 GLU B C 1
ATOM 1738 O O . GLU B 1 95 ? 3.324 -19.062 -16.25 1 96.5 95 GLU B O 1
ATOM 1743 N N . LEU B 1 96 ? 5.449 -18.484 -16.641 1 98.12 96 LEU B N 1
ATOM 1744 C CA . LEU B 1 96 ? 5.918 -18.922 -15.328 1 98.12 96 LEU B CA 1
ATOM 1745 C C . LEU B 1 96 ? 6.195 -17.703 -14.438 1 98.12 96 LEU B C 1
ATOM 1747 O O . LEU B 1 96 ? 6.703 -16.688 -14.898 1 98.12 96 LEU B O 1
ATOM 1751 N N . VAL B 1 97 ? 5.832 -17.891 -13.141 1 98.75 97 VAL B N 1
ATOM 1752 C CA . VAL B 1 97 ? 6.016 -16.812 -12.172 1 98.75 97 VAL B CA 1
ATOM 1753 C C . VAL B 1 97 ? 6.555 -17.391 -10.859 1 98.75 97 VAL B C 1
ATOM 1755 O O . VAL B 1 97 ? 6.199 -18.5 -10.469 1 98.75 97 VAL B O 1
ATOM 1758 N N . GLU B 1 98 ? 7.465 -16.656 -10.273 1 98.44 98 GLU B N 1
ATOM 1759 C CA . GLU B 1 98 ? 8.062 -17.094 -9.016 1 98.44 98 GLU B CA 1
ATOM 1760 C C . GLU B 1 98 ? 8.406 -15.898 -8.125 1 98.44 98 GLU B C 1
ATOM 1762 O O . GLU B 1 98 ? 8.844 -14.852 -8.625 1 98.44 98 GLU B O 1
ATOM 1767 N N . LEU B 1 99 ? 8.172 -16.062 -6.82 1 98.12 99 LEU B N 1
ATOM 1768 C CA . LEU B 1 99 ? 8.656 -15.078 -5.867 1 98.12 99 LEU B CA 1
ATOM 1769 C C . LEU B 1 99 ? 10.18 -15.062 -5.832 1 98.12 99 LEU B C 1
ATOM 1771 O O . LEU B 1 99 ? 10.812 -16.109 -5.699 1 98.12 99 LEU B O 1
ATOM 1775 N N . ILE B 1 100 ? 10.828 -13.883 -5.945 1 97.38 100 ILE B N 1
ATOM 1776 C CA . ILE B 1 100 ? 12.281 -13.883 -6.066 1 97.38 100 ILE B CA 1
ATOM 1777 C C . ILE B 1 100 ? 12.898 -13.172 -4.867 1 97.38 100 ILE B C 1
ATOM 1779 O O . ILE B 1 100 ? 14.109 -12.969 -4.812 1 97.38 100 ILE B O 1
ATOM 1783 N N . VAL B 1 101 ? 12.148 -12.727 -3.967 1 96.69 101 VAL B N 1
ATOM 1784 C CA . VAL B 1 101 ? 12.617 -12.172 -2.705 1 96.69 101 VAL B CA 1
ATOM 1785 C C . VAL B 1 101 ? 12.414 -13.18 -1.58 1 96.69 101 VAL B C 1
ATOM 1787 O O . VAL B 1 101 ? 11.672 -14.156 -1.742 1 96.69 101 VAL B O 1
ATOM 1790 N N . ASP B 1 102 ? 13.141 -12.953 -0.535 1 95.75 102 ASP B N 1
ATOM 1791 C CA . ASP B 1 102 ? 12.898 -13.758 0.655 1 95.75 102 ASP B CA 1
ATOM 1792 C C . ASP B 1 102 ? 11.453 -13.609 1.133 1 95.75 102 ASP B C 1
ATOM 1794 O O . ASP B 1 102 ? 10.898 -12.508 1.108 1 95.75 102 ASP B O 1
ATOM 1798 N N . ARG B 1 103 ? 10.828 -14.742 1.566 1 96.5 103 ARG B N 1
ATOM 1799 C CA . ARG B 1 103 ? 9.453 -14.734 2.051 1 96.5 103 ARG B CA 1
ATOM 1800 C C . ARG B 1 103 ? 9.266 -13.727 3.178 1 96.5 103 ARG B C 1
ATOM 1802 O O . ARG B 1 103 ? 8.188 -13.148 3.33 1 96.5 103 ARG B O 1
ATOM 1809 N N . LYS B 1 104 ? 10.312 -13.508 3.949 1 96.06 104 LYS B N 1
ATOM 1810 C CA . LYS B 1 104 ? 10.242 -12.602 5.098 1 96.06 104 LYS B CA 1
ATOM 1811 C C . LYS B 1 104 ? 9.961 -11.172 4.656 1 96.06 104 LYS B C 1
ATOM 1813 O O . LYS B 1 104 ? 9.531 -10.344 5.457 1 96.06 104 LYS B O 1
ATOM 1818 N N . VAL B 1 105 ? 10.258 -10.891 3.441 1 96.81 105 VAL B N 1
ATOM 1819 C CA . VAL B 1 105 ? 10.055 -9.547 2.912 1 96.81 105 VAL B CA 1
ATOM 1820 C C . VAL B 1 105 ? 8.562 -9.266 2.773 1 96.81 105 VAL B C 1
ATOM 1822 O O . VAL B 1 105 ? 8.102 -8.164 3.078 1 96.81 105 VAL B O 1
ATOM 1825 N N . VAL B 1 106 ? 7.777 -10.305 2.365 1 98.12 106 VAL B N 1
ATOM 1826 C CA . VAL B 1 106 ? 6.367 -10.047 2.09 1 98.12 106 VAL B CA 1
ATOM 1827 C C . VAL B 1 106 ? 5.52 -10.5 3.279 1 98.12 106 VAL B C 1
ATOM 1829 O O . VAL B 1 106 ? 4.371 -10.078 3.426 1 98.12 106 VAL B O 1
ATOM 1832 N N . ALA B 1 107 ? 6.059 -11.25 4.164 1 97.88 107 ALA B N 1
ATOM 1833 C CA . ALA B 1 107 ? 5.32 -11.898 5.242 1 97.88 107 ALA B CA 1
ATOM 1834 C C . ALA B 1 107 ? 4.652 -10.867 6.148 1 97.88 107 ALA B C 1
ATOM 1836 O O . ALA B 1 107 ? 3.48 -11.016 6.512 1 97.88 107 ALA B O 1
ATOM 1837 N N . PRO B 1 108 ? 5.383 -9.773 6.508 1 98.06 108 PRO B N 1
ATOM 1838 C CA . PRO B 1 108 ? 4.719 -8.812 7.395 1 98.06 108 PRO B CA 1
ATOM 1839 C C . PRO B 1 108 ? 3.506 -8.148 6.75 1 98.06 108 PRO B C 1
ATOM 1841 O O . PRO B 1 108 ? 2.533 -7.832 7.438 1 98.06 108 PRO B O 1
ATOM 1844 N N . TYR B 1 109 ? 3.508 -7.941 5.527 1 98.56 109 TYR B N 1
ATOM 1845 C CA . TYR B 1 109 ? 2.4 -7.324 4.805 1 98.56 109 TYR B CA 1
ATOM 1846 C C . TYR B 1 109 ? 1.241 -8.297 4.648 1 98.56 109 TYR B C 1
ATOM 1848 O O . TYR B 1 109 ? 0.076 -7.918 4.785 1 98.56 109 TYR B O 1
ATOM 1856 N N . LEU B 1 110 ? 1.592 -9.531 4.387 1 98.56 110 LEU B N 1
ATOM 1857 C CA . LEU B 1 110 ? 0.569 -10.57 4.324 1 98.56 110 LEU B CA 1
ATOM 1858 C C . LEU B 1 110 ? -0.131 -10.727 5.668 1 98.56 110 LEU B C 1
ATOM 1860 O O . LEU B 1 110 ? -1.338 -10.977 5.719 1 98.56 110 LEU B O 1
ATOM 1864 N N . GLN B 1 111 ? 0.643 -10.547 6.676 1 98.19 111 GLN B N 1
ATOM 1865 C CA . GLN B 1 111 ? 0.068 -10.641 8.016 1 98.19 111 GLN B CA 1
ATOM 1866 C C . GLN B 1 111 ? -0.962 -9.539 8.25 1 98.19 111 GLN B C 1
ATOM 1868 O O . GLN B 1 111 ? -2.018 -9.781 8.836 1 98.19 111 GLN B O 1
ATOM 1873 N N . LEU B 1 112 ? -0.672 -8.352 7.824 1 97.88 112 LEU B N 1
ATOM 1874 C CA . LEU B 1 112 ? -1.617 -7.246 7.969 1 97.88 112 LEU B CA 1
ATOM 1875 C C . LEU B 1 112 ? -2.908 -7.535 7.207 1 97.88 112 LEU B C 1
ATOM 1877 O O . LEU B 1 112 ? -4 -7.227 7.691 1 97.88 112 LEU B O 1
ATOM 1881 N N . VAL B 1 113 ? -2.758 -8.102 6.055 1 97.81 113 VAL B N 1
ATOM 1882 C CA . VAL B 1 113 ? -3.93 -8.469 5.262 1 97.81 113 VAL B CA 1
ATOM 1883 C C . VAL B 1 113 ? -4.777 -9.484 6.023 1 97.81 113 VAL B C 1
ATOM 1885 O O . VAL B 1 113 ? -5.992 -9.328 6.141 1 97.81 113 VAL B O 1
ATOM 1888 N N . ASP B 1 114 ? -4.137 -10.461 6.555 1 96.5 114 ASP B N 1
ATOM 1889 C CA . ASP B 1 114 ? -4.832 -11.539 7.25 1 96.5 114 ASP B CA 1
ATOM 1890 C C . ASP B 1 114 ? -5.527 -11.031 8.508 1 96.5 114 ASP B C 1
ATOM 1892 O O . ASP B 1 114 ? -6.648 -11.445 8.812 1 96.5 114 ASP B O 1
ATOM 1896 N N . GLU B 1 115 ? -4.855 -10.141 9.211 1 94.25 115 GLU B N 1
ATOM 1897 C CA . GLU B 1 115 ? -5.395 -9.617 10.469 1 94.25 115 GLU B CA 1
ATOM 1898 C C . GLU B 1 115 ? -6.582 -8.695 10.219 1 94.25 115 GLU B C 1
ATOM 1900 O O . GLU B 1 115 ? -7.469 -8.57 11.062 1 94.25 115 GLU B O 1
ATOM 1905 N N . GLY B 1 116 ? -6.574 -8.094 9.133 1 91.06 116 GLY B N 1
ATOM 1906 C CA . GLY B 1 116 ? -7.625 -7.133 8.828 1 91.06 116 GLY B CA 1
ATOM 1907 C C . GLY B 1 116 ? -8.82 -7.762 8.141 1 91.06 116 GLY B C 1
ATOM 1908 O O . GLY B 1 116 ? -9.852 -7.105 7.949 1 91.06 116 GLY B O 1
ATOM 1909 N N . ASN B 1 117 ? -8.695 -8.977 7.684 1 82.38 117 ASN B N 1
ATOM 1910 C CA . ASN B 1 117 ? -9.805 -9.68 7.047 1 82.38 117 ASN B CA 1
ATOM 1911 C C . ASN B 1 117 ? -10.531 -10.594 8.031 1 82.38 117 ASN B C 1
ATOM 1913 O O . ASN B 1 117 ? -11.75 -10.727 7.977 1 82.38 117 ASN B O 1
#

InterPro domains:
  IPR055768 Domain of unknown function DUF7344 [PF24035] (24-98)

Solvent-accessible surface area (backbone atoms only — not comparable to full-atom values): 13204 Å² total; per-residue (Å²): 129,80,80,79,76,76,70,76,75,73,74,69,69,51,57,86,60,63,48,40,45,57,52,22,49,52,40,40,35,70,66,43,41,48,48,51,58,54,38,63,73,46,94,59,70,39,50,51,67,60,52,23,50,53,46,18,52,76,68,73,37,74,45,67,71,49,27,52,53,43,42,50,44,36,66,74,46,49,48,53,51,38,32,72,70,44,47,31,50,69,38,82,86,78,36,36,36,30,62,62,36,62,55,74,74,52,44,64,59,52,46,49,43,60,73,54,104,132,78,81,78,74,74,70,75,75,72,73,68,71,52,57,84,61,66,50,40,45,58,52,22,48,51,40,41,35,69,68,42,42,48,50,51,58,52,37,66,73,46,94,58,70,39,50,50,67,60,52,22,51,53,46,18,53,76,70,74,38,74,45,66,71,51,26,50,52,42,42,50,44,36,65,74,46,49,47,54,51,38,31,72,72,44,46,31,49,68,38,82,87,79,37,35,36,29,62,62,35,62,57,75,75,52,44,65,59,51,46,47,44,60,74,55,103

Secondary structure (DSSP, 8-state):
--------------GGG--HHHHHHHTTSHHHHHHHHHHTT-SS-EEHHHHHHHHHHHTT---HHHHHHHHHHIIIIIHHHHHHHTSEEEETTTTEEEE-S-HHHHHHHHHHHHHH-/--------------GGG--HHHHHHHTTSHHHHHHHHHHTT-SS-EEHHHHHHHHHHHTT---HHHHHHHHHHIIIIIHHHHHHHTSEEEETTTTEEEE-S-HHHHHHHHHHHHHH-

Sequence (234 aa):
MKPHTHVPHDEANRPSDIQPTRLFEAFSAERRQYALAYLAQKPAAIHINDLAEYIAIKEDQPSYDWYERILVDLNHRHLPQLADIGLIQYDSNSELVELIVDRKVVAPYLQLVDEGNMKPHTHVPHDEANRPSDIQPTRLFEAFSAERRQYALAYLAQKPAAIHINDLAEYIAIKEDQPSYDWYERILVDLNHRHLPQLADIGLIQYDSNSELVELIVDRKVVAPYLQLVDEGN

pLDDT: mean 89.62, std 19.72, range [27.22, 98.88]

Nearest PDB structures (foldseek):
  4mtd-assembly1_B  TM=6.179E-01  e=1.401E-01  Escherichia coli K-12
  6qv3-assembly1_A  TM=5.794E-01  e=4.586E-01  Thermochaetoides thermophila
  4b8x-assembly1_B  TM=5.954E-01  e=5.748E-01  Streptomyces coelicolor
  4mtd-assembly1_B  TM=6.174E-01  e=1.256E-01  Escherichia coli K-12
  6qv3-assembly1_A  TM=5.790E-01  e=4.180E-01  Thermochaetoides thermophila

Foldseek 3Di:
DPPPPPPPPPVPCPLARQDVVLLCVQVVDPLSLQLLVVQLPDPDKDAVLVSLQSSCVVVVHNDPVSSVVSSVCCLPPNVVSCVVSPQWDADSVVRIIHGDHHSVSNVVVNVVVVVVD/DPPPPPPPPPVPCPLAHQDVVLLCVQVVDPLSLQLLVVQLPDPDKDAVLVSLQSSCVVVVHNDPVSSVVSSVCCLPPNVVSCVVSPQWDADSVVRIIHGDHHSVSNVVVNVVVVVVD

Radius of gyration: 21.47 Å; Cα contacts (8 Å, |Δi|>4): 272; chains: 2; bounding box: 97×51×43 Å

Organism: NCBI:txid148449